Protein AF-M5BQ51-F1 (afdb_monomer_lite)

Secondary structure (DSSP, 8-state):
--HHHHHHHHHHHHHHHHHHHHHHHT--TT-TTHHHHHHHHHHHHHHHHHHHHHHHHHHHHHHHHHHHHHHHHHHHHHHHHHHHHHHHHHHHHHHHHHHHTS--------------------------------------PPS--------GGGPPPTT-S-EE-TTT--EESSEEE-TTS-EEEHHHHHHHHHHHHH-GGGPSPEETTEE--HHHHTTTS-HHHHHHHHHHHHHHHHHHTT----PPPP-

Radius of gyration: 35.71 Å; chains: 1; bounding box: 77×55×113 Å

Foldseek 3Di:
DDPVVLVVLLVVLVVVLVVLVVVLVVDDPPDPCNVVVVVVSVVVNVVSVVSNVVSVVVVVVVVCVVVCCVVVVVVVVVVVVVVVVVVVVVVVVVVVVVVVPPPPPDDDDDDDDDDDDDDDDDDDDDDDDDDDDDDDDDDDDDDDDDPPVQPPQQQDPPPDQWDAAPPPRDTDSGWGQFPVRGTHDLVVVQVQLVVCLVDVVCPPPDDPHHGGDVVSCVVSYDPVSSVSNVVVVVVVVVVVVPDDDDDDDDD

Organism: Thanatephorus cucumeris (strain AG1-IB / isolate 7/3/14) (NCBI:txid1108050)

Sequence (251 aa):
MSEENELVLEATAHMQLLDLEDRRAELMPDDPTRSELEITYDIIEVDIQATLQSIRDRRIARAIHGAGRAADSLLINTIAQNELRAQNERERLLRLSRRSSRPSESSSSPGSSSSSDRSSASDSEPSDPSSPSSSISRLPGPSKRTEVNVPPVLRLPDGRDTVECIICSDLTAAAYQAPCGCFYDRNCIIKLFTKAMDDESMFPPRCCTQIIPLDQVRPILSSELIQTFKQKETEFISSEVQRPPKEAKPP

Structure (mmCIF, N/CA/C/O backbone):
data_AF-M5BQ51-F1
#
_entry.id   AF-M5BQ51-F1
#
loop_
_atom_site.group_PDB
_atom_site.id
_atom_site.type_symbol
_atom_site.label_atom_id
_atom_site.label_alt_id
_atom_site.label_comp_id
_atom_site.label_asym_id
_atom_site.label_entity_id
_atom_site.label_seq_id
_atom_site.pdbx_PDB_ins_code
_atom_site.Cartn_x
_atom_site.Cartn_y
_atom_site.Cartn_z
_atom_site.occupancy
_atom_site.B_iso_or_equiv
_atom_site.auth_seq_id
_atom_site.auth_comp_id
_atom_site.auth_asym_id
_atom_site.auth_atom_id
_atom_site.pdbx_PDB_model_num
ATOM 1 N N . MET A 1 1 ? -12.400 12.567 -7.940 1.00 61.66 1 MET A N 1
ATOM 2 C CA . MET A 1 1 ? -12.313 11.570 -9.024 1.00 61.66 1 MET A CA 1
ATOM 3 C C . MET A 1 1 ? -13.201 10.404 -8.654 1.00 61.66 1 MET A C 1
ATOM 5 O O . MET A 1 1 ? -13.074 9.914 -7.539 1.00 61.66 1 MET A O 1
ATOM 9 N N . SER A 1 2 ? -14.133 10.051 -9.534 1.00 84.00 2 SER A N 1
ATOM 10 C CA . SER A 1 2 ? -14.929 8.820 -9.469 1.00 84.00 2 SER A CA 1
ATOM 11 C C . SER A 1 2 ? -14.040 7.595 -9.711 1.00 84.00 2 SER A C 1
ATOM 13 O O . SER A 1 2 ? -12.972 7.722 -10.306 1.00 84.00 2 SER A O 1
ATOM 15 N N . GLU A 1 3 ? -14.479 6.417 -9.265 1.00 86.38 3 GLU A N 1
ATOM 16 C CA . GLU A 1 3 ? -13.756 5.149 -9.480 1.00 86.38 3 GLU A CA 1
ATOM 17 C C . GLU A 1 3 ? -13.567 4.845 -10.971 1.00 86.38 3 GLU A C 1
ATOM 19 O O . GLU A 1 3 ? -12.502 4.402 -11.386 1.00 86.38 3 GLU A O 1
ATOM 24 N N . GLU A 1 4 ? -14.562 5.189 -11.787 1.00 88.75 4 GLU A N 1
ATOM 25 C CA . GLU A 1 4 ? -14.501 5.097 -13.246 1.00 88.75 4 GLU A CA 1
ATOM 26 C C . GLU A 1 4 ? -13.379 5.965 -13.837 1.00 88.75 4 GLU A C 1
ATOM 28 O O . GLU A 1 4 ? -12.617 5.500 -14.680 1.00 88.75 4 GLU A O 1
ATOM 33 N N . ASN A 1 5 ? -13.183 7.185 -13.323 1.00 89.56 5 ASN A N 1
ATOM 34 C CA . ASN A 1 5 ? -12.094 8.054 -13.777 1.00 89.56 5 ASN A CA 1
ATOM 35 C C . ASN A 1 5 ? -10.719 7.490 -13.395 1.00 89.56 5 ASN A C 1
ATOM 37 O O . ASN A 1 5 ? -9.755 7.687 -14.126 1.00 89.56 5 ASN A O 1
ATOM 41 N N . GLU A 1 6 ? -10.613 6.803 -12.256 1.00 92.56 6 GLU A N 1
ATOM 42 C CA . GLU A 1 6 ? -9.363 6.158 -11.843 1.00 92.56 6 GLU A CA 1
ATOM 43 C C . GLU A 1 6 ? -9.049 4.919 -12.685 1.00 92.56 6 GLU A C 1
ATOM 45 O O . GLU A 1 6 ? -7.886 4.696 -12.998 1.00 92.56 6 GLU A O 1
ATOM 50 N N . LEU A 1 7 ? -10.062 4.141 -13.080 1.00 93.38 7 LEU A N 1
ATOM 51 C CA . LEU A 1 7 ? -9.893 3.015 -14.005 1.00 93.38 7 LEU A CA 1
ATOM 52 C C . LEU A 1 7 ? -9.448 3.487 -15.390 1.00 93.38 7 LEU A C 1
ATOM 54 O O . LEU A 1 7 ? -8.534 2.910 -15.971 1.00 93.38 7 LEU A O 1
ATOM 58 N N . VAL A 1 8 ? -10.056 4.561 -15.900 1.00 95.25 8 VAL A N 1
ATOM 59 C CA . VAL A 1 8 ? -9.649 5.168 -17.174 1.00 95.25 8 VAL A CA 1
ATOM 60 C C . VAL A 1 8 ? -8.211 5.679 -17.093 1.00 95.25 8 VAL A C 1
ATOM 62 O O . VAL A 1 8 ? -7.430 5.452 -18.015 1.00 95.25 8 VAL A O 1
ATOM 65 N N . LEU A 1 9 ? -7.834 6.327 -15.987 1.00 94.44 9 LEU A N 1
ATOM 66 C CA . LEU A 1 9 ? -6.473 6.825 -15.791 1.00 94.44 9 LEU A CA 1
ATOM 67 C C . LEU A 1 9 ? -5.450 5.682 -15.690 1.00 94.44 9 LEU A C 1
ATOM 69 O O . LEU A 1 9 ? -4.399 5.758 -16.315 1.00 94.44 9 LEU A O 1
ATOM 73 N N . GLU A 1 10 ? -5.774 4.609 -14.964 1.00 95.69 10 GLU A N 1
ATOM 74 C CA . GLU A 1 10 ? -4.936 3.406 -14.850 1.00 95.69 10 GLU A CA 1
ATOM 75 C C . GLU A 1 10 ? -4.752 2.720 -16.210 1.00 95.69 10 GLU A C 1
ATOM 77 O O . GLU A 1 10 ? -3.626 2.418 -16.599 1.00 95.69 10 GLU A O 1
ATOM 82 N N . ALA A 1 11 ? -5.833 2.539 -16.974 1.00 96.94 11 ALA A N 1
ATOM 83 C CA . ALA A 1 11 ? -5.767 1.975 -18.320 1.00 96.94 11 ALA A CA 1
ATOM 84 C C . ALA A 1 11 ? -4.934 2.852 -19.268 1.00 96.94 11 ALA A C 1
ATOM 86 O O . ALA A 1 11 ? -4.134 2.333 -20.041 1.00 96.94 11 ALA A O 1
ATOM 87 N N . THR A 1 12 ? -5.075 4.179 -19.175 1.00 97.19 12 THR A N 1
ATOM 88 C CA . THR A 1 12 ? -4.289 5.126 -19.981 1.00 97.19 12 THR A CA 1
ATOM 89 C C . THR A 1 12 ? -2.801 5.036 -19.643 1.00 97.19 12 THR A C 1
ATOM 91 O O . THR A 1 12 ? -1.981 4.952 -20.550 1.00 97.19 12 THR A O 1
ATOM 94 N N . ALA A 1 13 ? -2.449 4.986 -18.356 1.00 97.31 13 ALA A N 1
ATOM 95 C CA . ALA A 1 13 ? -1.067 4.822 -17.910 1.00 97.31 13 ALA A CA 1
ATOM 96 C C . ALA A 1 13 ? -0.463 3.487 -18.387 1.00 97.31 13 ALA A C 1
ATOM 98 O O . ALA A 1 13 ? 0.669 3.450 -18.859 1.00 97.31 13 ALA A O 1
ATOM 99 N N . HIS A 1 14 ? -1.226 2.391 -18.344 1.00 97.81 14 HIS A N 1
ATOM 100 C CA . HIS A 1 14 ? -0.771 1.110 -18.890 1.00 97.81 14 HIS A CA 1
ATOM 101 C C . HIS A 1 14 ? -0.560 1.141 -20.407 1.00 97.81 14 HIS A C 1
ATOM 103 O O . HIS A 1 14 ? 0.433 0.598 -20.881 1.00 97.81 14 HIS A O 1
ATOM 109 N N . MET A 1 15 ? -1.441 1.805 -21.159 1.00 97.88 15 MET A N 1
ATOM 110 C CA . MET A 1 15 ? -1.240 1.995 -22.599 1.00 97.88 15 MET A CA 1
ATOM 111 C C . MET A 1 15 ? 0.023 2.808 -22.896 1.00 97.88 15 MET A C 1
ATOM 113 O O . MET A 1 15 ? 0.781 2.440 -23.782 1.00 97.88 15 MET A O 1
ATOM 117 N N . GLN A 1 16 ? 0.300 3.855 -22.115 1.00 97.31 16 GLN A N 1
ATOM 118 C CA . GLN A 1 16 ? 1.513 4.662 -22.276 1.00 97.31 16 GLN A CA 1
ATOM 119 C C . GLN A 1 16 ? 2.802 3.867 -22.022 1.00 97.31 16 GLN A C 1
ATOM 121 O O . GLN A 1 16 ? 3.807 4.141 -22.672 1.00 97.31 16 GLN A O 1
ATOM 126 N N . LEU A 1 17 ? 2.786 2.890 -21.108 1.00 97.75 17 LEU A N 1
ATOM 127 C CA . LEU A 1 17 ? 3.928 1.990 -20.905 1.00 97.75 17 LEU A CA 1
ATOM 128 C C . LEU A 1 17 ? 4.160 1.094 -22.123 1.00 97.75 17 LEU A C 1
ATOM 130 O O . LEU A 1 17 ? 5.292 0.997 -22.582 1.00 97.75 17 LEU A O 1
ATOM 134 N N . LEU A 1 18 ? 3.099 0.501 -22.677 1.00 97.00 18 LEU A N 1
ATOM 135 C CA . LEU A 1 18 ? 3.202 -0.317 -23.890 1.00 97.00 18 LEU A CA 1
ATOM 136 C C . LEU A 1 18 ? 3.716 0.510 -25.079 1.00 97.00 18 LEU A C 1
ATOM 138 O O . LEU A 1 18 ? 4.644 0.092 -25.763 1.00 97.00 18 LEU A O 1
ATOM 142 N N . ASP A 1 19 ? 3.193 1.725 -25.263 1.00 96.94 19 ASP A N 1
ATOM 143 C CA . ASP A 1 19 ? 3.652 2.640 -26.314 1.00 96.94 19 ASP A CA 1
ATOM 144 C C . ASP A 1 19 ? 5.141 3.013 -26.150 1.00 96.94 19 ASP A C 1
ATOM 146 O O . ASP A 1 19 ? 5.848 3.230 -27.139 1.00 96.94 19 ASP A O 1
ATOM 150 N N . LEU A 1 20 ? 5.636 3.123 -24.909 1.00 95.88 20 LEU A N 1
ATOM 151 C CA . LEU A 1 20 ? 7.058 3.349 -24.637 1.00 95.88 20 LEU A CA 1
ATOM 152 C C . LEU A 1 20 ? 7.909 2.113 -24.923 1.00 95.88 20 LEU A C 1
ATOM 154 O O . LEU A 1 20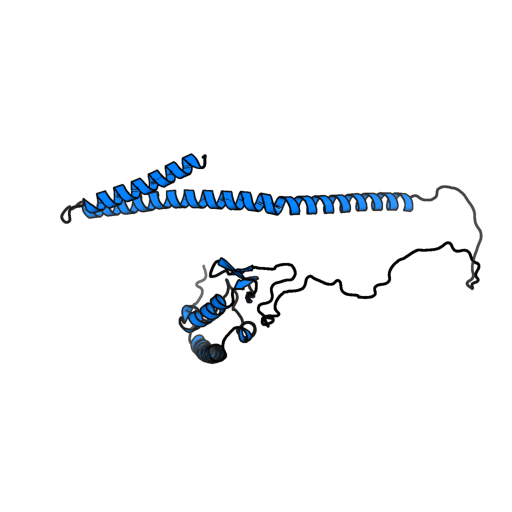 ? 9.006 2.263 -25.459 1.00 95.88 20 LEU A O 1
ATOM 158 N N . GLU A 1 21 ? 7.433 0.917 -24.580 1.00 94.62 21 GLU A N 1
ATOM 159 C CA . GLU A 1 21 ? 8.116 -0.343 -24.888 1.00 94.62 21 GLU A CA 1
ATOM 160 C C . GLU A 1 21 ? 8.264 -0.528 -26.405 1.00 94.62 21 GLU A C 1
ATOM 162 O O . GLU A 1 21 ? 9.368 -0.805 -26.883 1.00 94.62 21 GLU A O 1
ATOM 167 N N . ASP A 1 22 ? 7.198 -0.270 -27.166 1.00 95.44 22 ASP A N 1
ATOM 168 C CA . ASP A 1 22 ? 7.210 -0.322 -28.630 1.00 95.44 22 ASP A CA 1
ATOM 169 C C . ASP A 1 22 ? 8.206 0.694 -29.214 1.00 95.44 22 ASP A C 1
ATOM 171 O O . ASP A 1 22 ? 9.061 0.347 -30.032 1.00 95.44 22 ASP A O 1
ATOM 175 N N . ARG A 1 23 ? 8.193 1.941 -28.723 1.00 92.44 23 ARG A N 1
ATOM 176 C CA . ARG A 1 23 ? 9.167 2.971 -29.131 1.00 92.44 23 ARG A CA 1
ATOM 177 C C . ARG A 1 23 ? 10.605 2.618 -28.779 1.00 92.44 23 ARG A C 1
ATOM 179 O O . ARG A 1 23 ? 11.523 2.937 -29.535 1.00 92.44 23 ARG A O 1
ATOM 186 N N . ARG A 1 24 ? 10.820 1.960 -27.640 1.00 92.38 24 ARG A N 1
ATOM 187 C CA . ARG A 1 24 ? 12.144 1.483 -27.230 1.00 92.38 24 ARG A CA 1
ATOM 188 C C . ARG A 1 24 ? 12.634 0.372 -28.166 1.00 92.38 24 ARG A C 1
ATOM 190 O O . ARG A 1 24 ? 13.830 0.306 -28.439 1.00 92.38 24 ARG A O 1
ATOM 197 N N . ALA A 1 25 ? 11.735 -0.458 -28.696 1.00 91.31 25 ALA A N 1
ATOM 198 C CA . ALA A 1 25 ? 12.063 -1.500 -29.670 1.00 91.31 25 ALA A CA 1
ATOM 199 C C . ALA A 1 25 ? 12.394 -0.949 -31.073 1.00 91.31 25 ALA A C 1
ATOM 201 O O . ALA A 1 25 ? 13.186 -1.555 -31.794 1.00 91.31 25 ALA A O 1
ATOM 202 N N . GLU A 1 26 ? 11.837 0.205 -31.450 1.00 89.75 26 GLU A N 1
ATOM 203 C CA . GLU A 1 26 ? 12.106 0.879 -32.732 1.00 89.75 26 GLU A CA 1
ATOM 204 C C . GLU A 1 26 ? 13.468 1.606 -32.785 1.00 89.75 26 GLU A C 1
ATOM 206 O O . GLU A 1 26 ? 13.922 2.002 -33.862 1.00 89.75 26 GLU A O 1
ATOM 211 N N . LEU A 1 27 ? 14.150 1.776 -31.646 1.00 87.56 27 LEU A N 1
ATOM 212 C CA . LEU A 1 27 ? 15.445 2.460 -31.565 1.00 87.56 27 LEU A CA 1
ATOM 213 C C . LEU A 1 27 ? 16.558 1.694 -32.295 1.00 87.56 27 LEU A C 1
ATOM 215 O O . LEU A 1 27 ? 16.999 0.615 -31.877 1.00 87.56 27 LEU A O 1
ATOM 219 N N . MET A 1 28 ? 17.102 2.319 -33.339 1.00 82.75 28 MET A N 1
ATOM 220 C CA . MET A 1 28 ? 18.212 1.764 -34.111 1.00 82.75 28 MET A CA 1
ATOM 221 C C . MET A 1 28 ? 19.509 1.686 -33.272 1.00 82.75 28 MET A C 1
ATOM 223 O O . MET A 1 28 ? 19.737 2.532 -32.402 1.00 82.75 28 MET A O 1
ATOM 227 N N . PRO A 1 29 ? 20.381 0.679 -33.489 1.00 78.12 29 PRO A N 1
ATOM 228 C CA . PRO A 1 29 ? 21.611 0.498 -32.703 1.00 78.12 29 PRO A CA 1
ATOM 229 C C . PRO A 1 29 ? 22.636 1.625 -32.870 1.00 78.12 29 PRO A C 1
ATOM 231 O O . PRO A 1 29 ? 23.312 1.975 -31.908 1.00 78.12 29 PRO A O 1
ATOM 234 N N . ASP A 1 30 ? 22.721 2.200 -34.072 1.00 80.56 30 ASP A N 1
ATOM 235 C CA . ASP A 1 30 ? 23.815 3.094 -34.476 1.00 80.56 30 ASP A CA 1
ATOM 236 C C . ASP A 1 30 ? 23.462 4.593 -34.395 1.00 80.56 30 ASP A C 1
ATOM 238 O O . ASP A 1 30 ? 24.188 5.433 -34.930 1.00 80.56 30 ASP A O 1
ATOM 242 N N . ASP A 1 31 ? 22.342 4.956 -33.758 1.00 80.25 31 ASP A N 1
ATOM 243 C CA . ASP A 1 31 ? 21.921 6.356 -33.654 1.00 80.25 31 ASP A CA 1
ATOM 244 C C . ASP A 1 31 ? 22.694 7.080 -32.529 1.00 80.25 31 ASP A C 1
ATOM 246 O O . ASP A 1 31 ? 22.617 6.660 -31.369 1.00 80.25 31 ASP A O 1
ATOM 250 N N . PRO A 1 32 ? 23.418 8.182 -32.813 1.00 83.50 32 PRO A N 1
ATOM 251 C CA . PRO A 1 32 ? 24.134 8.950 -31.791 1.00 83.50 32 PRO A CA 1
ATOM 252 C C . PRO A 1 32 ? 23.213 9.533 -30.708 1.00 83.50 32 PRO A C 1
ATOM 254 O O . PRO A 1 32 ? 23.692 9.865 -29.626 1.00 83.50 32 PRO A O 1
ATOM 257 N N . THR A 1 33 ? 21.908 9.644 -30.970 1.00 86.12 33 THR A N 1
ATOM 258 C CA . THR A 1 33 ? 20.917 10.171 -30.017 1.00 86.12 33 THR A CA 1
ATOM 259 C C . THR A 1 33 ? 20.260 9.098 -29.147 1.00 86.12 33 THR A C 1
ATOM 261 O O . THR A 1 33 ? 19.561 9.429 -28.189 1.00 86.12 33 THR A O 1
ATOM 264 N N . ARG A 1 34 ? 20.523 7.810 -29.416 1.00 87.00 34 ARG A N 1
ATOM 265 C CA . ARG A 1 34 ? 19.941 6.667 -28.692 1.00 87.00 34 ARG A CA 1
ATOM 266 C C . ARG A 1 34 ? 20.100 6.791 -27.179 1.00 87.00 34 ARG A C 1
ATOM 268 O O . ARG A 1 34 ? 19.138 6.572 -26.455 1.00 87.00 34 ARG A O 1
ATOM 275 N N . SER A 1 35 ? 21.293 7.167 -26.713 1.00 89.88 35 SER A N 1
ATOM 276 C CA . SER A 1 35 ? 21.576 7.284 -25.278 1.00 89.88 35 SER A CA 1
ATOM 277 C C . SER A 1 35 ? 20.756 8.385 -24.610 1.00 89.88 35 SER A C 1
ATOM 279 O O . SER A 1 35 ? 20.330 8.210 -23.474 1.00 89.88 35 SER A O 1
ATOM 281 N N . GLU A 1 36 ? 20.543 9.517 -25.284 1.00 93.44 36 GLU A N 1
ATOM 282 C CA . GLU A 1 36 ? 19.718 10.603 -24.745 1.00 93.44 36 GLU A CA 1
ATOM 283 C C . GLU A 1 36 ? 18.241 10.197 -24.738 1.00 93.44 36 GLU A C 1
ATOM 285 O O . GLU A 1 36 ? 17.539 10.435 -23.755 1.00 93.44 36 GLU A O 1
ATOM 290 N N . LEU A 1 37 ? 17.784 9.522 -25.799 1.00 91.88 37 LEU A N 1
ATOM 291 C CA . LEU A 1 37 ? 16.403 9.062 -25.918 1.00 91.88 37 LEU A CA 1
ATOM 292 C C . LEU A 1 37 ? 16.065 7.968 -24.893 1.00 91.88 37 LEU A C 1
ATOM 294 O O . LEU A 1 37 ? 15.003 8.007 -24.279 1.00 91.88 37 LEU A O 1
ATOM 298 N N . GLU A 1 38 ? 16.987 7.040 -24.644 1.00 92.75 38 GLU A N 1
ATOM 299 C CA . GLU A 1 38 ? 16.839 5.988 -23.635 1.00 92.75 38 GLU A CA 1
ATOM 300 C C . GLU A 1 38 ? 16.694 6.577 -22.225 1.00 92.75 38 GLU A C 1
ATOM 302 O O . GLU A 1 38 ? 15.762 6.218 -21.508 1.00 92.75 38 GLU A O 1
ATOM 307 N N . ILE A 1 39 ? 17.507 7.584 -21.881 1.00 94.06 39 ILE A N 1
ATOM 308 C CA . ILE A 1 39 ? 17.364 8.327 -20.619 1.00 94.06 39 ILE A CA 1
ATOM 309 C C . ILE A 1 39 ? 15.989 9.001 -20.536 1.00 94.06 39 ILE A C 1
ATOM 311 O O . ILE A 1 39 ? 15.349 8.968 -19.485 1.00 94.06 39 ILE A O 1
ATOM 315 N N . THR A 1 40 ? 15.506 9.613 -21.625 1.00 95.69 40 THR A N 1
ATOM 316 C CA . THR A 1 40 ? 14.166 10.220 -21.608 1.00 95.69 40 THR A CA 1
ATOM 317 C C . THR A 1 40 ? 13.062 9.185 -21.419 1.00 95.69 40 THR A C 1
ATOM 319 O O . THR A 1 40 ? 12.126 9.447 -20.669 1.00 95.69 40 THR A O 1
ATOM 322 N N . TYR A 1 41 ? 13.169 8.008 -22.037 1.00 95.81 41 TYR A N 1
ATOM 323 C CA . TYR A 1 41 ? 12.190 6.934 -21.873 1.00 95.81 41 TYR A CA 1
ATOM 324 C C . TYR A 1 41 ? 12.183 6.378 -20.454 1.00 95.81 41 TYR A C 1
ATOM 326 O O . TYR A 1 41 ? 11.101 6.203 -19.903 1.00 95.81 41 TYR A O 1
ATOM 334 N N . ASP A 1 42 ? 13.348 6.207 -19.829 1.00 96.44 42 ASP A N 1
ATOM 335 C CA . ASP A 1 42 ? 13.442 5.781 -18.430 1.00 96.44 42 ASP A CA 1
ATOM 336 C C . ASP A 1 42 ? 12.766 6.785 -17.480 1.00 96.44 42 ASP A C 1
ATOM 338 O O . ASP A 1 42 ? 12.046 6.393 -16.563 1.00 96.44 42 ASP A O 1
ATOM 342 N N . ILE A 1 43 ? 12.941 8.093 -17.710 1.00 97.44 43 ILE A N 1
ATOM 343 C CA . ILE A 1 43 ? 12.279 9.132 -16.902 1.00 97.44 43 ILE A CA 1
ATOM 344 C C . ILE A 1 43 ? 10.758 9.070 -17.078 1.00 97.44 43 ILE A C 1
ATOM 346 O O . ILE A 1 43 ? 10.027 9.081 -16.088 1.00 97.44 43 ILE A O 1
ATOM 350 N N . ILE A 1 44 ? 10.274 8.983 -18.322 1.00 96.88 44 ILE A N 1
ATOM 351 C CA . ILE A 1 44 ? 8.831 8.916 -18.593 1.00 96.88 44 ILE A CA 1
ATOM 352 C C . ILE A 1 44 ? 8.242 7.627 -17.999 1.00 96.88 44 ILE A C 1
ATOM 354 O O . ILE A 1 44 ? 7.153 7.657 -17.431 1.00 96.88 44 ILE A O 1
ATOM 358 N N . GLU A 1 45 ? 8.960 6.507 -18.074 1.00 97.69 45 GLU A N 1
ATOM 359 C CA . GLU A 1 45 ? 8.552 5.241 -17.467 1.00 97.69 45 GLU A CA 1
ATOM 360 C C . GLU A 1 45 ? 8.382 5.376 -15.947 1.00 97.69 45 GLU A C 1
ATOM 362 O O . GLU A 1 45 ? 7.343 4.982 -15.409 1.00 97.69 45 GLU A O 1
ATOM 367 N N . VAL A 1 46 ? 9.347 5.996 -15.260 1.00 98.12 46 VAL A N 1
ATOM 368 C CA . VAL A 1 46 ? 9.258 6.278 -13.818 1.00 98.12 46 VAL A CA 1
ATOM 369 C C . VAL A 1 46 ? 8.056 7.168 -13.499 1.00 98.12 46 VAL A C 1
ATOM 371 O O . VAL A 1 46 ? 7.321 6.882 -12.550 1.00 98.12 46 VAL A O 1
ATOM 374 N N . ASP A 1 47 ? 7.808 8.208 -14.296 1.00 97.62 47 ASP A N 1
ATOM 375 C CA . ASP A 1 47 ? 6.658 9.095 -14.108 1.00 97.62 47 ASP A CA 1
ATOM 376 C C . ASP A 1 47 ? 5.331 8.336 -14.263 1.00 97.62 47 ASP A C 1
ATOM 378 O O . ASP A 1 47 ? 4.440 8.455 -13.415 1.00 97.62 47 ASP A O 1
ATOM 382 N N . ILE A 1 48 ? 5.196 7.494 -15.295 1.00 97.81 48 ILE A N 1
ATOM 383 C CA . ILE A 1 48 ? 3.992 6.681 -15.503 1.00 97.81 48 ILE A CA 1
ATOM 384 C C . ILE A 1 48 ? 3.808 5.688 -14.347 1.00 97.81 48 ILE A C 1
ATOM 386 O O . ILE A 1 48 ? 2.707 5.572 -13.799 1.00 97.81 48 ILE A O 1
ATOM 390 N N . GLN A 1 49 ? 4.873 5.019 -13.905 1.00 97.50 49 GLN A N 1
ATOM 391 C CA . GLN A 1 49 ? 4.821 4.121 -12.749 1.00 97.50 49 GLN A CA 1
ATOM 392 C C . GLN A 1 49 ? 4.402 4.859 -11.467 1.00 97.50 49 GLN A C 1
ATOM 394 O O . GLN A 1 49 ? 3.587 4.337 -10.697 1.00 97.50 49 GLN A O 1
ATOM 399 N N . ALA A 1 50 ? 4.865 6.096 -11.263 1.00 97.31 50 ALA A N 1
ATOM 400 C CA . ALA A 1 50 ? 4.445 6.933 -10.143 1.00 97.31 50 ALA A CA 1
ATOM 401 C C . ALA A 1 50 ? 2.943 7.270 -10.200 1.00 97.31 50 ALA A C 1
ATOM 403 O O . ALA A 1 50 ? 2.272 7.264 -9.161 1.00 97.31 50 ALA A O 1
ATOM 404 N N . THR A 1 51 ? 2.372 7.492 -11.393 1.00 94.94 51 THR A N 1
ATOM 405 C CA . THR A 1 51 ? 0.915 7.680 -11.529 1.00 94.94 51 THR A CA 1
ATOM 406 C C . THR A 1 51 ? 0.132 6.431 -11.118 1.00 94.94 51 THR A C 1
ATOM 408 O O . THR A 1 51 ? -0.821 6.535 -10.341 1.00 94.94 51 THR A O 1
ATOM 411 N N . LEU A 1 52 ? 0.566 5.241 -11.552 1.00 97.06 52 LEU A N 1
ATOM 412 C CA . LEU A 1 52 ? -0.053 3.967 -11.173 1.00 97.06 52 LEU A CA 1
ATOM 413 C C . LEU A 1 52 ? 0.022 3.742 -9.661 1.00 97.06 52 LEU A C 1
ATOM 415 O O . LEU A 1 52 ? -0.953 3.315 -9.037 1.00 97.06 52 LEU A O 1
ATOM 419 N N . GLN A 1 53 ? 1.160 4.069 -9.051 1.00 97.19 53 GLN A N 1
ATOM 420 C CA . GLN A 1 53 ? 1.330 3.975 -7.608 1.00 97.19 53 GLN A CA 1
ATOM 421 C C . GLN A 1 53 ? 0.404 4.941 -6.859 1.00 97.19 53 GLN A C 1
ATOM 423 O O . GLN A 1 53 ? -0.278 4.525 -5.925 1.00 97.19 53 GLN A O 1
ATOM 428 N N . SER A 1 54 ? 0.260 6.180 -7.336 1.00 95.62 54 SER A N 1
ATOM 429 C CA . SER A 1 54 ? -0.691 7.143 -6.770 1.00 95.62 54 SER A CA 1
ATOM 430 C C . SER A 1 54 ? -2.142 6.641 -6.819 1.00 95.62 54 SER A C 1
ATOM 432 O O . SER A 1 54 ? -2.899 6.808 -5.857 1.00 95.62 54 SER A O 1
ATOM 434 N N . ILE A 1 55 ? -2.547 5.977 -7.909 1.00 95.88 55 ILE A N 1
ATOM 435 C CA . ILE A 1 55 ? -3.883 5.369 -8.025 1.00 95.88 55 ILE A CA 1
ATOM 436 C C . ILE A 1 55 ? -4.061 4.250 -6.990 1.00 95.88 55 ILE A C 1
ATOM 438 O O . ILE A 1 55 ? -5.093 4.199 -6.311 1.00 95.88 55 ILE A O 1
ATOM 442 N N . ARG A 1 56 ? -3.057 3.380 -6.820 1.00 95.62 56 ARG A N 1
ATOM 443 C CA . ARG A 1 56 ? -3.079 2.315 -5.801 1.00 95.62 56 ARG A CA 1
ATOM 444 C C . ARG A 1 56 ? -3.186 2.887 -4.390 1.00 95.62 56 ARG A C 1
ATOM 446 O O . ARG A 1 56 ? -4.068 2.466 -3.640 1.00 95.62 56 ARG A O 1
ATOM 453 N N . ASP A 1 57 ? -2.383 3.892 -4.058 1.00 95.81 57 ASP A N 1
ATOM 454 C CA . ASP A 1 57 ? -2.395 4.538 -2.742 1.00 95.81 57 ASP A CA 1
ATOM 455 C C . ASP A 1 57 ? -3.763 5.153 -2.430 1.00 95.81 57 ASP A C 1
ATOM 457 O O . ASP A 1 57 ? -4.293 5.006 -1.327 1.00 95.81 57 ASP A O 1
ATOM 461 N N . ARG A 1 58 ? -4.408 5.776 -3.424 1.00 92.69 58 ARG A N 1
ATOM 462 C CA . ARG A 1 58 ? -5.772 6.307 -3.278 1.00 92.69 58 ARG A CA 1
ATOM 463 C C . ARG A 1 58 ? -6.814 5.222 -3.012 1.00 92.69 58 ARG A C 1
ATOM 465 O O . ARG A 1 58 ? -7.767 5.480 -2.270 1.00 92.69 58 ARG A O 1
ATOM 472 N N . ARG A 1 59 ? -6.681 4.043 -3.628 1.00 93.50 59 ARG A N 1
ATOM 473 C CA . ARG A 1 59 ? -7.578 2.898 -3.380 1.00 93.50 59 ARG A CA 1
ATOM 474 C C . ARG A 1 59 ? -7.392 2.365 -1.965 1.00 93.50 59 ARG A C 1
ATOM 476 O O . ARG A 1 59 ? -8.380 2.197 -1.252 1.00 93.50 59 ARG A O 1
ATOM 483 N N . ILE A 1 60 ? -6.143 2.201 -1.530 1.00 93.62 60 ILE A N 1
ATOM 484 C CA . ILE A 1 60 ? -5.802 1.784 -0.164 1.00 93.62 60 ILE A CA 1
ATOM 485 C C . ILE A 1 60 ? -6.351 2.790 0.854 1.00 93.62 60 ILE A C 1
ATOM 487 O O . ILE A 1 60 ? -7.051 2.401 1.787 1.00 93.62 60 ILE A O 1
ATOM 491 N N . ALA A 1 61 ? -6.124 4.088 0.645 1.00 93.25 61 ALA A N 1
ATOM 492 C CA . ALA A 1 61 ? -6.619 5.136 1.535 1.00 93.25 61 ALA A CA 1
ATOM 493 C C . ALA A 1 61 ? -8.152 5.112 1.674 1.00 93.25 61 ALA A C 1
ATOM 495 O O . ALA A 1 61 ? -8.676 5.255 2.780 1.00 93.25 61 ALA A O 1
ATOM 496 N N . ARG A 1 62 ? -8.887 4.877 0.577 1.00 89.56 62 ARG A N 1
ATOM 497 C CA . ARG A 1 62 ? -10.351 4.711 0.620 1.00 89.56 62 ARG A CA 1
ATOM 498 C C . ARG A 1 62 ? -10.779 3.455 1.366 1.00 89.56 62 ARG A C 1
ATOM 500 O O . ARG A 1 62 ? -11.717 3.532 2.157 1.00 89.56 62 ARG A O 1
ATOM 507 N N . ALA A 1 63 ? -10.104 2.330 1.141 1.00 89.19 63 ALA A N 1
ATOM 508 C CA . ALA A 1 63 ? -10.394 1.083 1.841 1.00 89.19 63 ALA A CA 1
ATOM 509 C C . ALA A 1 63 ? -10.195 1.239 3.356 1.00 89.19 63 ALA A C 1
ATOM 511 O O . ALA A 1 63 ? -11.091 0.903 4.129 1.00 89.19 63 ALA A O 1
ATOM 512 N N . ILE A 1 64 ? -9.076 1.842 3.772 1.00 89.81 64 ILE A N 1
ATOM 513 C CA . ILE A 1 64 ? -8.786 2.143 5.180 1.00 89.81 64 ILE A CA 1
ATOM 514 C C . ILE A 1 64 ? -9.852 3.074 5.761 1.00 89.81 64 ILE A C 1
ATOM 516 O O . ILE A 1 64 ? -10.401 2.794 6.825 1.00 89.81 64 ILE A O 1
ATOM 520 N N . HIS A 1 65 ? -10.198 4.153 5.055 1.00 86.75 65 HIS A N 1
ATOM 521 C CA . HIS A 1 65 ? -11.220 5.095 5.510 1.00 86.75 65 HIS A CA 1
ATOM 522 C C . HIS A 1 65 ? -12.601 4.429 5.670 1.00 86.75 65 HIS A C 1
ATOM 524 O O . HIS A 1 65 ? -13.321 4.707 6.630 1.00 86.75 65 HIS A O 1
ATOM 530 N N . GLY A 1 66 ? -12.978 3.530 4.756 1.00 84.50 66 GLY A N 1
ATOM 531 C CA . GLY A 1 66 ? -14.224 2.766 4.843 1.00 84.50 66 GLY A CA 1
ATOM 532 C C . GLY A 1 66 ? -14.234 1.767 6.004 1.00 84.50 66 GLY A C 1
ATOM 533 O O . GLY A 1 66 ? -15.186 1.743 6.786 1.00 84.50 66 GLY A O 1
ATOM 534 N N . ALA A 1 67 ? -13.164 0.980 6.144 1.00 81.75 67 ALA A N 1
ATOM 535 C CA . ALA A 1 67 ? -13.029 -0.030 7.192 1.00 81.75 67 ALA A CA 1
ATOM 536 C C . ALA A 1 67 ? -12.975 0.593 8.595 1.00 81.75 67 ALA A C 1
ATOM 538 O O . ALA A 1 67 ? -13.697 0.149 9.489 1.00 81.75 67 ALA A O 1
ATOM 539 N N . GLY A 1 68 ? -12.191 1.664 8.767 1.00 79.56 68 GLY A N 1
ATOM 540 C CA . GLY A 1 68 ? -12.109 2.414 10.021 1.00 79.56 68 GLY A CA 1
ATOM 541 C C . GLY A 1 68 ? -13.468 2.971 10.428 1.00 79.56 68 GLY A C 1
ATOM 542 O O . GLY A 1 68 ? -13.927 2.732 11.535 1.00 79.56 68 GLY A O 1
ATOM 543 N N . ARG A 1 69 ? -14.211 3.589 9.500 1.00 79.94 69 ARG A N 1
ATOM 544 C CA . ARG A 1 69 ? -15.550 4.117 9.804 1.00 79.94 69 ARG A CA 1
ATOM 545 C C . ARG A 1 69 ? -16.524 3.039 10.298 1.00 79.94 69 ARG A C 1
ATOM 547 O O . ARG A 1 69 ? -17.307 3.308 11.207 1.00 79.94 69 ARG A O 1
ATOM 554 N N . ALA A 1 70 ? -16.503 1.846 9.702 1.00 75.94 70 ALA A N 1
ATOM 555 C CA . ALA A 1 70 ? -17.392 0.754 10.097 1.00 75.94 70 ALA A CA 1
ATOM 556 C C . ALA A 1 70 ? -17.010 0.155 11.462 1.00 75.94 70 ALA A C 1
ATOM 558 O O . ALA A 1 70 ? -17.887 -0.054 12.302 1.00 75.94 70 ALA A O 1
ATOM 559 N N . ALA A 1 71 ? -15.716 -0.079 11.698 1.00 75.62 71 ALA A N 1
ATOM 560 C CA . ALA A 1 71 ? -15.215 -0.620 12.960 1.00 75.62 71 ALA A CA 1
ATOM 561 C C . ALA A 1 71 ? -15.347 0.388 14.118 1.00 75.62 71 ALA A C 1
ATOM 563 O O . ALA A 1 71 ? -15.810 0.040 15.208 1.00 75.62 71 ALA A O 1
ATOM 564 N N . ASP A 1 72 ? -15.025 1.656 13.863 1.00 87.31 72 ASP A N 1
ATOM 565 C CA . ASP A 1 72 ? -15.000 2.706 14.878 1.00 87.31 72 ASP A CA 1
ATOM 566 C C . ASP A 1 72 ? -16.407 3.154 15.277 1.00 87.31 72 ASP A C 1
ATOM 568 O O . ASP A 1 72 ? -16.612 3.573 16.413 1.00 87.31 72 ASP A O 1
ATOM 572 N N . SER A 1 73 ? -17.413 3.033 14.402 1.00 85.88 73 SER A N 1
ATOM 573 C CA . SER A 1 73 ? -18.769 3.518 14.703 1.00 85.88 73 SER A CA 1
ATOM 574 C C . SER A 1 73 ? -19.369 2.886 15.965 1.00 85.88 73 SER A C 1
ATOM 576 O O . SER A 1 73 ? -20.059 3.573 16.723 1.00 85.88 73 SER A O 1
ATOM 578 N N . LEU A 1 74 ? -19.135 1.592 16.200 1.00 88.31 74 LEU A N 1
ATOM 579 C CA . LEU A 1 74 ? -19.643 0.905 17.392 1.00 88.31 74 LEU A CA 1
ATOM 580 C C . LEU A 1 74 ? -18.843 1.283 18.639 1.00 88.31 74 LEU A C 1
ATOM 582 O O . LEU A 1 74 ? -19.425 1.513 19.703 1.00 88.31 74 LEU A O 1
ATOM 586 N N . LEU A 1 75 ? -17.520 1.394 18.503 1.00 91.00 75 LEU A N 1
ATOM 587 C CA . LEU A 1 75 ? -16.636 1.786 19.594 1.00 91.00 75 LEU A CA 1
ATOM 588 C C . LEU A 1 75 ? -16.921 3.225 20.045 1.00 91.00 75 LEU A C 1
ATOM 590 O O . LEU A 1 75 ? -17.114 3.455 21.235 1.00 91.00 75 LEU A O 1
ATOM 594 N N . ILE A 1 76 ? -17.050 4.165 19.106 1.00 91.00 76 ILE A N 1
ATOM 595 C CA . ILE A 1 76 ? -17.384 5.572 19.369 1.00 91.00 76 ILE A CA 1
ATOM 596 C C . ILE A 1 76 ? -18.720 5.677 20.105 1.00 91.00 76 ILE A C 1
ATOM 598 O O . ILE A 1 76 ? -18.806 6.371 21.115 1.00 91.00 76 ILE A O 1
ATOM 602 N N . ASN A 1 77 ? -19.756 4.964 19.650 1.00 92.44 77 ASN A N 1
ATOM 603 C CA . ASN A 1 77 ? -21.057 4.987 20.320 1.00 92.44 77 ASN A CA 1
ATOM 604 C C . ASN A 1 77 ? -20.967 4.409 21.743 1.00 92.44 77 ASN A C 1
ATOM 606 O O . ASN A 1 77 ? -21.528 4.962 22.686 1.00 92.44 77 ASN A O 1
ATOM 610 N N . THR A 1 78 ? -20.208 3.327 21.922 1.00 95.12 78 THR A N 1
ATOM 611 C CA . THR A 1 78 ? -20.003 2.713 23.241 1.00 95.12 78 THR A CA 1
ATOM 612 C C . THR A 1 78 ? -19.267 3.658 24.194 1.00 95.12 78 THR A C 1
ATOM 614 O O . THR A 1 78 ? -19.686 3.820 25.341 1.00 95.12 78 THR A O 1
ATOM 617 N N . ILE A 1 79 ? -18.206 4.321 23.721 1.00 95.81 79 ILE A N 1
ATOM 618 C CA . ILE A 1 79 ? -17.466 5.331 24.488 1.00 95.81 79 ILE A CA 1
ATOM 619 C C . ILE A 1 79 ? -18.398 6.489 24.859 1.00 95.81 79 ILE A C 1
ATOM 621 O O . ILE A 1 79 ? -18.515 6.811 26.040 1.00 95.81 79 ILE A O 1
ATOM 625 N N . ALA A 1 80 ? -19.138 7.035 23.892 1.00 96.69 80 ALA A N 1
ATOM 626 C CA . ALA A 1 80 ? -20.076 8.132 24.121 1.00 96.69 80 ALA A CA 1
ATOM 627 C C . ALA A 1 80 ? -21.149 7.775 25.167 1.00 96.69 80 ALA A C 1
ATOM 629 O O . ALA A 1 80 ? -21.467 8.577 26.046 1.00 96.69 80 ALA A O 1
ATOM 630 N N . GLN A 1 81 ? -21.682 6.549 25.132 1.00 97.00 81 GLN A N 1
ATOM 631 C CA . GLN A 1 81 ? -22.634 6.081 26.142 1.00 97.00 81 GLN A CA 1
ATOM 632 C C . GLN A 1 81 ? -22.008 5.957 27.531 1.00 97.00 81 GLN A C 1
ATOM 634 O O . GLN A 1 81 ? -22.643 6.313 28.526 1.00 97.00 81 GLN A O 1
ATOM 639 N N . ASN A 1 82 ? -20.783 5.441 27.621 1.00 96.81 82 ASN A N 1
ATOM 640 C CA . ASN A 1 82 ? -20.084 5.299 28.894 1.00 96.81 82 ASN A CA 1
ATOM 641 C C . ASN A 1 82 ? -19.779 6.668 29.516 1.00 96.81 82 ASN A C 1
ATOM 643 O O . ASN A 1 82 ? -19.997 6.854 30.714 1.00 96.81 82 ASN A O 1
ATOM 647 N N . GLU A 1 83 ? -19.359 7.640 28.707 1.00 97.25 83 GLU A N 1
ATOM 648 C CA . GLU A 1 83 ? -19.149 9.019 29.150 1.00 97.25 83 GLU A CA 1
ATOM 649 C C . GLU A 1 83 ? -20.443 9.661 29.651 1.00 97.25 83 GLU A C 1
ATOM 651 O O . GLU A 1 83 ? -20.455 10.250 30.733 1.00 97.25 83 GLU A O 1
ATOM 656 N N . LEU A 1 84 ? -21.555 9.489 28.930 1.00 97.81 84 LEU A N 1
ATOM 657 C CA . LEU A 1 84 ? -22.853 10.013 29.357 1.00 97.81 84 LEU A CA 1
ATOM 658 C C . LEU A 1 84 ? -23.289 9.423 30.707 1.00 97.81 84 LEU A C 1
ATOM 660 O O . LEU A 1 84 ? -23.753 10.149 31.588 1.00 97.81 84 LEU A O 1
ATOM 664 N N . ARG A 1 85 ? -23.108 8.109 30.907 1.00 96.81 85 ARG A N 1
ATOM 665 C CA . ARG A 1 85 ? -23.390 7.466 32.202 1.00 96.81 85 ARG A CA 1
ATOM 666 C C . ARG A 1 85 ? -22.509 8.040 33.313 1.00 96.81 85 ARG A C 1
ATOM 668 O O . ARG A 1 85 ? -23.023 8.344 34.388 1.00 96.81 85 ARG A O 1
ATOM 675 N N . ALA A 1 86 ? -21.218 8.236 33.047 1.00 97.19 86 ALA A N 1
ATOM 676 C CA . ALA A 1 86 ? -20.289 8.821 34.011 1.00 97.19 86 ALA A CA 1
ATOM 677 C C . ALA A 1 86 ? -20.660 10.272 34.377 1.00 97.19 86 ALA A C 1
ATOM 679 O O . ALA A 1 86 ? -20.584 10.654 35.546 1.00 97.19 86 ALA A O 1
ATOM 680 N N . GLN A 1 87 ? -21.112 11.074 33.407 1.00 97.00 87 GLN A N 1
ATOM 681 C CA . GLN A 1 87 ? -21.574 12.446 33.643 1.00 97.00 87 GLN A CA 1
ATOM 682 C C . GLN A 1 87 ? -22.842 12.492 34.501 1.00 97.00 87 GLN A C 1
ATOM 684 O O . GLN A 1 87 ? -22.896 13.258 35.465 1.00 97.00 87 GLN A O 1
ATOM 689 N N . ASN A 1 88 ? -23.828 11.643 34.204 1.00 96.62 88 ASN A N 1
ATOM 690 C CA . ASN A 1 88 ? -25.068 11.570 34.978 1.00 96.62 88 ASN A CA 1
ATOM 691 C C . ASN A 1 88 ? -24.810 11.158 36.433 1.00 96.62 88 ASN A C 1
ATOM 693 O O . ASN A 1 88 ? -25.379 11.743 37.357 1.00 96.62 88 ASN A O 1
ATOM 697 N N . GLU A 1 89 ? -23.921 10.185 36.653 1.00 96.62 89 GLU A N 1
ATOM 698 C CA . GLU A 1 89 ? -23.552 9.765 38.006 1.00 96.62 89 GLU A CA 1
ATOM 699 C C . GLU A 1 89 ? -22.830 10.887 38.758 1.00 96.62 89 GLU A C 1
ATOM 701 O O . GLU A 1 89 ? -23.162 11.192 39.905 1.00 96.62 89 GLU A O 1
ATOM 706 N N . ARG A 1 90 ? -21.910 11.593 38.090 1.00 96.25 90 ARG A N 1
ATOM 707 C CA . ARG A 1 90 ? -21.258 12.774 38.664 1.00 96.25 90 ARG A CA 1
ATOM 708 C C . ARG A 1 90 ? -22.277 13.839 39.067 1.00 96.25 90 ARG A C 1
ATOM 710 O O . ARG A 1 90 ? -22.178 14.387 40.164 1.00 96.25 90 ARG A O 1
ATOM 717 N N . GLU A 1 91 ? -23.257 14.135 38.219 1.00 96.25 91 GLU A N 1
ATOM 718 C CA . GLU A 1 91 ? -24.297 15.114 38.540 1.00 96.25 91 GLU A CA 1
ATOM 719 C C . GLU A 1 91 ? -25.142 14.670 39.742 1.00 96.25 91 GLU A C 1
ATOM 721 O O . GLU A 1 91 ? -25.419 15.468 40.646 1.00 96.25 91 GLU A O 1
ATOM 726 N N . ARG A 1 92 ? -25.501 13.384 39.807 1.00 94.06 92 ARG A N 1
ATOM 727 C CA . ARG A 1 92 ? -26.228 12.804 40.939 1.00 94.06 92 ARG A CA 1
ATOM 728 C C . ARG A 1 92 ? -25.447 12.949 42.245 1.00 94.06 92 ARG A C 1
ATOM 730 O O . ARG A 1 92 ? -26.016 13.408 43.239 1.00 94.06 92 ARG A O 1
ATOM 737 N N . LEU A 1 93 ? -24.157 12.617 42.239 1.00 94.62 93 LEU A N 1
ATOM 738 C CA . LEU A 1 93 ? -23.282 12.748 43.405 1.00 94.62 93 LEU A CA 1
ATOM 739 C C . LEU A 1 93 ? -23.124 14.207 43.840 1.00 94.62 93 LEU A C 1
ATOM 741 O O . LEU A 1 93 ? -23.211 14.502 45.030 1.00 94.62 93 LEU A O 1
ATOM 745 N N . LEU A 1 94 ? -22.977 15.142 42.898 1.00 93.94 94 LEU A N 1
ATOM 746 C CA . LEU A 1 94 ? -22.918 16.573 43.210 1.00 93.94 94 LEU A CA 1
ATOM 747 C C . LEU A 1 94 ? -24.227 17.080 43.841 1.00 93.94 94 LEU A C 1
ATOM 749 O O . LEU A 1 94 ? -24.188 17.875 44.783 1.00 93.94 94 LEU A O 1
ATOM 753 N N . ARG A 1 95 ? -25.390 16.597 43.382 1.00 91.06 95 ARG A N 1
ATOM 754 C CA . ARG A 1 95 ? -26.696 16.921 43.987 1.00 91.06 95 ARG A CA 1
ATOM 755 C C . ARG A 1 95 ? -26.845 16.338 45.397 1.00 91.06 95 ARG A C 1
ATOM 757 O O . ARG A 1 95 ? -27.325 17.043 46.285 1.00 91.06 95 ARG A O 1
ATOM 764 N N . LEU A 1 96 ? -26.412 15.095 45.624 1.00 89.06 96 LEU A N 1
ATOM 765 C CA . LEU A 1 96 ? -26.395 14.468 46.955 1.00 89.06 96 LEU A CA 1
ATOM 766 C C . LEU A 1 96 ? -25.435 15.193 47.906 1.00 89.06 96 LEU A C 1
ATOM 768 O O . LEU A 1 96 ? -25.805 15.486 49.041 1.00 89.06 96 LEU A O 1
ATOM 772 N N . SER A 1 97 ? -24.250 15.569 47.424 1.00 88.88 97 SER A N 1
ATOM 773 C CA . SER A 1 97 ? -23.281 16.369 48.175 1.00 88.88 97 SER A CA 1
ATOM 774 C C . SER A 1 97 ? -23.859 17.735 48.563 1.00 88.88 97 SER A C 1
ATOM 776 O O . SER A 1 97 ? -23.768 18.121 49.728 1.00 88.88 97 SER A O 1
ATOM 778 N N . ARG A 1 98 ? -24.565 18.429 47.652 1.00 85.31 98 ARG A N 1
ATOM 779 C CA . ARG A 1 98 ? -25.305 19.674 47.963 1.00 85.31 98 ARG A CA 1
ATOM 780 C C . ARG A 1 98 ? -26.428 19.485 48.984 1.00 85.31 98 ARG A C 1
ATOM 782 O O . ARG A 1 98 ? -26.696 20.393 49.762 1.00 85.31 98 ARG A O 1
ATOM 789 N N . ARG A 1 99 ? -27.108 18.334 48.981 1.00 77.75 99 ARG A N 1
ATOM 790 C CA . ARG A 1 99 ? -28.171 18.010 49.949 1.00 77.75 99 ARG A CA 1
ATOM 791 C C . ARG A 1 99 ? -27.593 17.704 51.336 1.00 77.75 99 ARG A C 1
ATOM 793 O O . ARG A 1 99 ? -28.168 18.144 52.321 1.00 77.75 99 ARG A O 1
ATOM 800 N N . SER A 1 100 ? -26.464 16.995 51.396 1.00 71.75 100 SER A N 1
ATOM 801 C CA . SER A 1 100 ? -25.776 16.613 52.638 1.00 71.75 100 SER A CA 1
ATOM 802 C C . SER A 1 100 ? -24.996 17.760 53.288 1.00 71.75 100 SER A C 1
ATOM 804 O O . SER A 1 100 ? -24.765 17.720 54.490 1.00 71.75 100 SER A O 1
ATOM 806 N N . SER A 1 101 ? -24.577 18.764 52.513 1.00 61.28 101 SER A N 1
ATOM 807 C CA . SER A 1 101 ? -23.882 19.966 53.004 1.00 61.28 101 SER A CA 1
ATOM 808 C C . SER A 1 101 ? -24.823 21.117 53.363 1.00 61.28 101 SER A C 1
ATOM 810 O O . SER A 1 101 ? -24.362 22.158 53.825 1.00 61.28 101 SER A O 1
ATOM 812 N N . ARG A 1 102 ? -26.140 20.950 53.184 1.00 52.44 102 ARG A N 1
ATOM 813 C CA . ARG A 1 102 ? -27.126 21.914 53.671 1.00 52.44 102 ARG A CA 1
ATOM 814 C C . ARG A 1 102 ? -27.216 21.752 55.196 1.00 52.44 102 ARG A C 1
ATOM 816 O O . ARG A 1 102 ? -27.651 20.688 55.638 1.00 52.44 102 ARG A O 1
ATOM 823 N N . PRO A 1 103 ? -26.816 22.752 56.005 1.00 50.84 103 PRO A N 1
ATOM 824 C CA . PRO A 1 103 ? -27.032 22.691 57.441 1.00 50.84 103 PRO A CA 1
ATOM 825 C C . PRO A 1 103 ? -28.537 22.580 57.669 1.00 50.84 103 PRO A C 1
ATOM 827 O O . PRO A 1 103 ? -29.323 23.293 57.038 1.00 50.84 103 PRO A O 1
ATOM 830 N N . SER A 1 104 ? -28.948 21.658 58.530 1.00 50.31 104 SER A N 1
ATOM 831 C CA . SER A 1 104 ? -30.304 21.602 59.054 1.00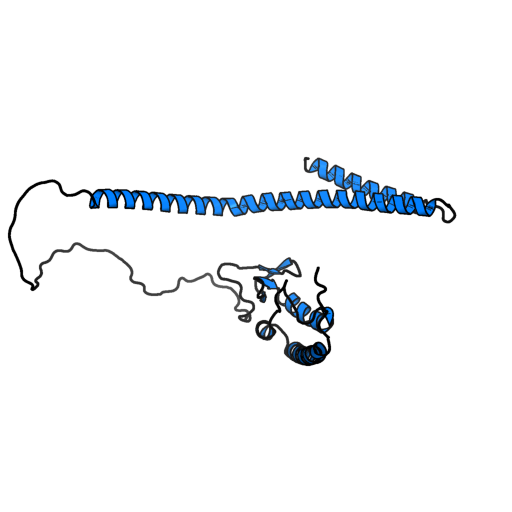 50.31 104 SER A CA 1
ATOM 832 C C . SER A 1 104 ? -30.585 22.886 59.838 1.00 50.31 104 SER A C 1
ATOM 834 O O . SER A 1 104 ? -30.360 22.954 61.044 1.00 50.31 104 SER A O 1
ATOM 836 N N . GLU A 1 105 ? -31.056 23.927 59.160 1.00 49.91 105 GLU A N 1
ATOM 837 C CA . GLU A 1 105 ? -31.686 25.062 59.822 1.00 49.91 105 GLU A CA 1
ATOM 838 C C . GLU A 1 105 ? -33.108 24.665 60.229 1.00 49.91 105 GLU A C 1
ATOM 840 O O . GLU A 1 105 ? -34.060 24.852 59.477 1.00 49.91 105 GLU A O 1
ATOM 845 N N . SER A 1 106 ? -33.231 24.094 61.430 1.00 43.56 106 SER A N 1
ATOM 846 C CA . SER A 1 106 ? -34.359 24.355 62.331 1.00 43.56 106 SER A CA 1
ATOM 847 C C . SER A 1 106 ? -34.056 23.867 63.758 1.00 43.56 106 SER A C 1
ATOM 849 O O . SER A 1 106 ? -34.108 22.673 64.039 1.00 43.56 106 SER A O 1
ATOM 851 N N . SER A 1 107 ? -33.788 24.857 64.622 1.00 44.31 107 SER A N 1
ATOM 852 C CA . SER A 1 107 ? -34.154 24.990 66.049 1.00 44.31 107 SER A CA 1
ATOM 853 C C . SER A 1 107 ? -33.649 23.989 67.111 1.00 44.31 107 SER A C 1
ATOM 855 O O . SER A 1 107 ? -34.114 22.858 67.168 1.00 44.31 107 SER A O 1
ATOM 857 N N . SER A 1 108 ? -32.784 24.509 68.006 1.00 40.25 108 SER A N 1
ATOM 858 C CA . SER A 1 108 ? -32.868 24.532 69.496 1.00 40.25 108 SER A CA 1
ATOM 859 C C . SER A 1 108 ? -33.405 23.268 70.208 1.00 40.25 108 SER A C 1
ATOM 861 O O . SER A 1 108 ? -34.542 22.896 69.969 1.00 40.25 108 SER A O 1
ATOM 863 N N . SER A 1 109 ? -32.791 22.607 71.202 1.00 45.19 109 SER A N 1
ATOM 864 C CA . SER A 1 109 ? -31.867 22.989 72.291 1.00 45.19 109 SER A CA 1
ATOM 865 C C . SER A 1 109 ? -31.533 21.713 73.144 1.00 45.19 109 SER A C 1
ATOM 867 O O . SER A 1 109 ? -32.005 20.637 72.781 1.00 45.19 109 SER A O 1
ATOM 869 N N . PRO A 1 110 ? -30.719 21.764 74.231 1.00 57.03 110 PRO A N 1
ATOM 870 C CA . PRO A 1 110 ? -29.650 20.787 74.514 1.00 57.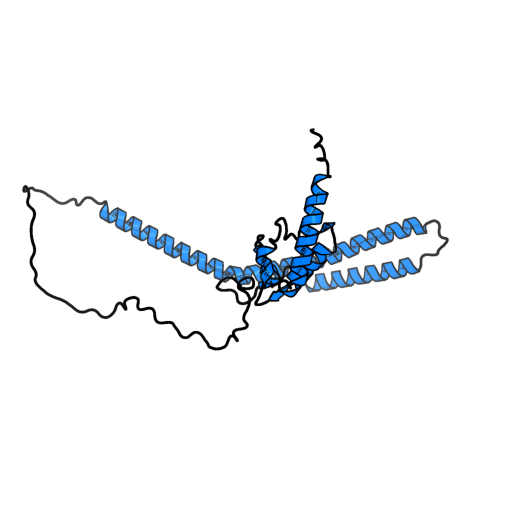03 110 PRO A CA 1
ATOM 871 C C . PRO A 1 110 ? -29.926 19.747 75.625 1.00 57.03 110 PRO A C 1
ATOM 873 O O . PRO A 1 110 ? -30.803 19.933 76.462 1.00 57.03 110 PRO A O 1
ATOM 876 N N . GLY A 1 111 ? -29.082 18.703 75.700 1.00 34.00 111 GLY A N 1
ATOM 877 C CA . GLY A 1 111 ? -29.062 17.748 76.819 1.00 34.00 111 GLY A CA 1
ATOM 878 C C . GLY A 1 111 ? -27.952 16.685 76.747 1.00 34.00 111 GLY A C 1
ATOM 879 O O . GLY A 1 111 ? -28.125 15.640 76.141 1.00 34.00 111 GLY A O 1
ATOM 880 N N . SER A 1 112 ? -26.809 17.013 77.351 1.00 39.66 112 SER A N 1
ATOM 881 C CA . SER A 1 112 ? -25.802 16.174 78.037 1.00 39.66 112 SER A CA 1
ATOM 882 C C . SER A 1 112 ? -25.744 14.631 77.886 1.00 39.66 112 SER A C 1
ATOM 884 O O . SER A 1 112 ? -26.631 13.904 78.316 1.00 39.66 112 SER A O 1
ATOM 886 N N . SER A 1 113 ? -24.540 14.192 77.489 1.00 40.88 113 SER A N 1
ATOM 887 C CA . SER A 1 113 ? -23.673 13.141 78.072 1.00 40.88 113 SER A CA 1
ATOM 888 C C . SER A 1 113 ? -24.099 11.662 78.177 1.00 40.88 113 SER A C 1
ATOM 890 O O . SER A 1 113 ? -24.866 11.267 79.046 1.00 40.88 113 SER A O 1
ATOM 892 N N . SER A 1 114 ? -23.255 10.857 77.517 1.00 43.31 114 SER A N 1
ATOM 893 C CA . SER A 1 114 ? -22.556 9.663 78.026 1.00 43.31 114 SER A CA 1
ATOM 894 C C . SER A 1 114 ? -23.226 8.288 78.006 1.00 43.31 114 SER A C 1
ATOM 896 O O . SER A 1 114 ? -24.415 8.116 78.239 1.00 43.31 114 SER A O 1
ATOM 898 N N . SER A 1 115 ? -22.313 7.323 77.879 1.00 38.97 115 SER A N 1
ATOM 899 C CA . SER A 1 115 ? -22.362 5.906 78.230 1.00 38.97 115 SER A CA 1
ATOM 900 C C . SER A 1 115 ? -22.712 4.907 77.129 1.00 38.97 115 SER A C 1
ATOM 902 O O . SER A 1 115 ? -23.672 5.015 76.373 1.00 38.97 115 SER A O 1
ATOM 904 N N . SER A 1 116 ? -21.793 3.953 77.063 1.00 46.44 116 SER A N 1
ATOM 905 C CA . SER A 1 116 ? -21.785 2.707 76.333 1.00 46.44 116 SER A CA 1
ATOM 906 C C . SER A 1 116 ? -22.910 1.766 76.768 1.00 46.44 116 SER A C 1
ATOM 908 O O . SER A 1 116 ? -23.485 1.914 77.840 1.00 46.44 116 SER A O 1
ATOM 910 N N . ASP A 1 117 ? -23.033 0.711 75.963 1.00 37.44 117 ASP A N 1
ATOM 911 C CA . ASP A 1 117 ? -23.487 -0.638 76.301 1.00 37.44 117 ASP A CA 1
ATOM 912 C C . ASP A 1 117 ? -24.936 -1.051 75.959 1.00 37.44 117 ASP A C 1
ATOM 914 O O . ASP A 1 117 ? -25.912 -0.690 76.603 1.00 37.44 117 ASP A O 1
ATOM 918 N N . ARG A 1 118 ? -24.963 -1.998 75.005 1.00 41.56 118 ARG A N 1
ATOM 919 C CA . ARG A 1 118 ? -25.641 -3.312 75.046 1.00 41.56 118 ARG A CA 1
ATOM 920 C C . ARG A 1 118 ? -27.125 -3.399 74.665 1.00 41.56 118 ARG A C 1
ATOM 922 O O . ARG A 1 118 ? -28.023 -3.192 75.464 1.00 41.56 118 ARG A O 1
ATOM 929 N N . SER A 1 119 ? -27.298 -3.869 73.426 1.00 41.44 119 SER A N 1
ATOM 930 C CA . SER A 1 119 ? -28.157 -4.970 72.951 1.00 41.44 119 SER A CA 1
ATOM 931 C C . SER A 1 119 ? -29.516 -5.209 73.623 1.00 41.44 119 SER A C 1
ATOM 933 O O . SER A 1 119 ? -29.561 -5.610 74.782 1.00 41.44 119 SER A O 1
ATOM 935 N N . SER A 1 120 ? -30.594 -5.250 72.826 1.00 36.78 120 SER A N 1
ATOM 936 C CA . SER A 1 120 ? -31.294 -6.511 72.491 1.00 36.78 120 SER A CA 1
ATOM 937 C C . SER A 1 120 ? -32.478 -6.320 71.532 1.00 36.78 120 SER A C 1
ATOM 939 O O . SER A 1 120 ? -33.132 -5.286 71.501 1.00 36.78 120 SER A O 1
ATOM 941 N N . ALA A 1 121 ? -32.679 -7.386 70.760 1.00 40.50 121 ALA A N 1
ATOM 942 C CA . ALA A 1 121 ? -33.682 -7.729 69.756 1.00 40.50 121 ALA A CA 1
ATOM 943 C C . ALA A 1 121 ? -35.146 -7.279 69.947 1.00 40.50 121 ALA A C 1
ATOM 945 O O . ALA A 1 121 ? -35.700 -7.322 71.043 1.00 40.50 121 ALA A O 1
ATOM 946 N N . SER A 1 122 ? -35.807 -7.008 68.818 1.00 38.25 122 SER A N 1
ATOM 947 C CA . SER A 1 122 ? -37.017 -7.716 68.330 1.00 38.25 122 SER A CA 1
ATOM 948 C C . SER A 1 122 ? -37.316 -7.217 66.905 1.00 38.25 122 SER A C 1
ATOM 950 O O . SER A 1 122 ? -37.375 -6.019 66.654 1.00 38.25 122 SER A O 1
ATOM 952 N N . ASP A 1 123 ? -37.146 -8.085 65.910 1.00 35.16 123 ASP A N 1
ATOM 953 C CA . ASP A 1 123 ? -38.233 -8.770 65.192 1.00 35.16 123 ASP A CA 1
ATOM 954 C C . ASP A 1 123 ? -39.155 -7.833 64.404 1.00 35.16 123 ASP A C 1
ATOM 956 O O . ASP A 1 123 ? -40.100 -7.263 64.945 1.00 35.16 123 ASP A O 1
ATOM 960 N N . SER A 1 124 ? -38.913 -7.733 63.094 1.00 38.31 124 SER A N 1
ATOM 961 C CA . SER A 1 124 ? -39.881 -8.162 62.072 1.00 38.31 124 SER A CA 1
ATOM 962 C C . SER A 1 124 ? -39.278 -8.009 60.673 1.00 38.31 124 SER A C 1
ATOM 964 O O . SER A 1 124 ? -38.964 -6.911 60.216 1.00 38.31 124 SER A O 1
ATOM 966 N N . GLU A 1 125 ? -39.123 -9.159 60.025 1.00 43.88 125 GLU A N 1
ATOM 967 C CA . GLU A 1 125 ? -38.940 -9.366 58.588 1.00 43.88 125 GLU A CA 1
ATOM 968 C C . GLU A 1 125 ? -40.001 -8.616 57.749 1.00 43.88 125 GLU A C 1
ATOM 970 O O . GLU A 1 125 ? -41.115 -8.371 58.223 1.00 43.88 125 GLU A O 1
ATOM 975 N N . PRO A 1 126 ? -39.694 -8.294 56.480 1.00 43.75 126 PRO A N 1
ATOM 976 C CA . PRO A 1 126 ? -40.184 -9.195 55.437 1.00 43.75 126 PRO A CA 1
ATOM 977 C C . PRO A 1 126 ? -39.164 -9.449 54.316 1.00 43.75 126 PRO A C 1
ATOM 979 O O . PRO A 1 126 ? -38.805 -8.559 53.551 1.00 43.75 126 PRO A O 1
ATOM 982 N N . SER A 1 127 ? -38.748 -10.706 54.237 1.00 35.66 127 SER A N 1
ATOM 983 C CA . SER A 1 127 ? -38.719 -11.597 53.075 1.00 35.66 127 SER A CA 1
ATOM 984 C C . SER A 1 127 ? -38.052 -11.100 51.793 1.00 35.66 127 SER A C 1
ATOM 986 O O . SER A 1 127 ? -38.653 -10.438 50.947 1.00 35.66 127 SER A O 1
ATOM 988 N N . ASP A 1 128 ? -36.816 -11.575 51.629 1.00 43.34 128 ASP A N 1
ATOM 989 C CA . ASP A 1 128 ? -36.104 -11.739 50.361 1.00 43.34 128 ASP A CA 1
ATOM 990 C C . ASP A 1 128 ? -36.918 -12.552 49.331 1.00 43.34 128 ASP A C 1
ATOM 992 O O . ASP A 1 128 ? -37.731 -13.415 49.682 1.00 43.34 128 ASP A O 1
ATOM 996 N N . PRO A 1 129 ? -36.596 -12.390 48.037 1.00 43.97 129 PRO A N 1
ATOM 997 C CA . PRO A 1 129 ? -35.838 -13.485 47.446 1.00 43.97 129 PRO A CA 1
ATOM 998 C C . PRO A 1 129 ? -34.610 -13.025 46.642 1.00 43.97 129 PRO A C 1
ATOM 1000 O O . PRO A 1 129 ? -34.701 -12.299 45.655 1.00 43.97 129 PRO A O 1
ATOM 1003 N N . SER A 1 130 ? -33.474 -13.623 47.016 1.00 34.94 130 SER A N 1
ATOM 1004 C CA . SER A 1 130 ? -32.439 -14.132 46.104 1.00 34.94 130 SER A CA 1
ATOM 1005 C C . SER A 1 130 ? -31.383 -13.151 45.576 1.00 34.94 130 SER A C 1
ATOM 1007 O O . SER A 1 130 ? -31.327 -12.836 44.390 1.00 34.94 130 SER A O 1
ATOM 1009 N N . SER A 1 131 ? -30.390 -12.858 46.421 1.00 43.41 131 SER A N 1
ATOM 1010 C CA . SER A 1 131 ? -28.992 -12.894 45.960 1.00 43.41 131 SER A CA 1
ATOM 1011 C C . SER A 1 131 ? -28.532 -14.356 45.858 1.00 43.41 131 SER A C 1
ATOM 1013 O O . SER A 1 131 ? -28.500 -15.035 46.887 1.00 43.41 131 SER A O 1
ATOM 1015 N N . PRO A 1 132 ? -28.128 -14.886 44.690 1.00 45.19 132 PRO A N 1
ATOM 1016 C CA . PRO A 1 132 ? -27.272 -16.057 44.673 1.00 45.19 132 PRO A CA 1
ATOM 1017 C C . PRO A 1 132 ? -25.848 -15.617 45.018 1.00 45.19 132 PRO A C 1
ATOM 1019 O O . PRO A 1 132 ? -25.172 -14.924 44.258 1.00 45.19 132 PRO A O 1
ATOM 1022 N N . SER A 1 133 ? -25.414 -16.047 46.200 1.00 39.22 133 SER A N 1
ATOM 1023 C CA . SER A 1 133 ? -24.010 -16.152 46.570 1.00 39.22 133 SER A CA 1
ATOM 1024 C C . SER A 1 133 ? -23.221 -16.818 45.446 1.00 39.22 133 SER A C 1
ATOM 1026 O O . SER A 1 133 ? -23.649 -17.821 44.868 1.00 39.22 133 SER A O 1
ATOM 1028 N N . SER A 1 134 ? -22.052 -16.253 45.177 1.00 44.78 134 SER A N 1
ATOM 1029 C CA . SER A 1 134 ? -20.979 -16.802 44.367 1.00 44.78 134 SER A CA 1
ATOM 1030 C C . SER A 1 134 ? -20.695 -18.260 44.736 1.00 44.78 134 SER A C 1
ATOM 1032 O O . SER A 1 134 ? -19.869 -18.564 45.590 1.00 44.78 134 SER A O 1
ATOM 1034 N N . SER A 1 135 ? -21.367 -19.173 44.043 1.00 42.34 135 SER A N 1
ATOM 1035 C CA . SER A 1 135 ? -20.961 -20.562 43.891 1.00 42.34 135 SER A CA 1
ATOM 1036 C C . SER A 1 135 ? -20.633 -20.749 42.423 1.00 42.34 135 SER A C 1
ATOM 1038 O O . SER A 1 135 ? -21.490 -20.824 41.549 1.00 42.34 135 SER A O 1
ATOM 1040 N N . ILE A 1 136 ? -19.335 -20.739 42.175 1.00 51.59 136 ILE A N 1
ATOM 1041 C CA . ILE A 1 136 ? -18.659 -21.071 40.932 1.00 51.59 136 ILE A CA 1
ATOM 1042 C C . ILE A 1 136 ? -19.296 -22.340 40.345 1.00 51.59 136 ILE A C 1
ATOM 1044 O O . ILE A 1 136 ? -19.115 -23.436 40.868 1.00 51.59 136 ILE A O 1
ATOM 1048 N N . SER A 1 137 ? -20.064 -22.208 39.268 1.00 38.50 137 SER A N 1
ATOM 1049 C CA . SER A 1 137 ? -20.547 -23.334 38.461 1.00 38.50 137 SER A CA 1
ATOM 1050 C C . SER A 1 137 ? -20.709 -22.881 37.016 1.00 38.50 137 SER A C 1
ATOM 1052 O O . SER A 1 137 ? -21.777 -22.508 36.552 1.00 38.50 137 SER A O 1
ATOM 1054 N N . ARG A 1 138 ? -19.546 -22.841 36.358 1.00 41.31 138 ARG A N 1
ATOM 1055 C CA . ARG A 1 138 ? -19.272 -23.205 34.961 1.00 41.31 138 ARG A CA 1
ATOM 1056 C C . ARG A 1 138 ? -20.510 -23.246 34.053 1.00 41.31 138 ARG A C 1
ATOM 1058 O O . ARG A 1 138 ? -21.248 -24.227 34.037 1.00 41.31 138 ARG A O 1
ATOM 1065 N N . LEU A 1 139 ? -20.654 -22.212 33.228 1.00 42.19 139 LEU A N 1
ATOM 1066 C CA . LEU A 1 139 ? -21.459 -22.290 32.013 1.00 42.19 139 LEU A CA 1
ATOM 1067 C C . LEU A 1 139 ? -20.882 -23.378 31.084 1.00 42.19 139 LEU A C 1
ATOM 1069 O O . LEU A 1 139 ? -19.658 -23.431 30.913 1.00 42.19 139 LEU A O 1
ATOM 1073 N N . PRO A 1 140 ? -21.719 -24.216 30.450 1.00 45.56 140 PRO A N 1
ATOM 1074 C CA . PRO A 1 140 ? -21.298 -25.051 29.338 1.00 45.56 140 PRO A CA 1
ATOM 1075 C C . PRO A 1 140 ? -21.039 -24.146 28.130 1.00 45.56 140 PRO A C 1
ATOM 1077 O O . PRO A 1 140 ? -21.966 -23.644 27.496 1.00 45.56 140 PRO A O 1
ATOM 1080 N N . GLY A 1 141 ? -19.763 -23.913 27.828 1.00 39.72 141 GLY A N 1
ATOM 1081 C CA . GLY A 1 141 ? -19.355 -23.407 26.523 1.00 39.72 141 GLY A CA 1
ATOM 1082 C C . GLY A 1 141 ? -19.638 -24.443 25.424 1.00 39.72 141 GLY A C 1
ATOM 1083 O O . GLY A 1 141 ? -19.710 -25.645 25.708 1.00 39.72 141 GLY A O 1
ATOM 1084 N N . PRO A 1 142 ? -19.802 -24.001 24.167 1.00 44.91 142 PRO A N 1
ATOM 1085 C CA . PRO A 1 142 ? -20.066 -24.879 23.040 1.00 44.91 142 PRO A CA 1
ATOM 1086 C C . PRO A 1 142 ? -18.906 -25.855 22.838 1.00 44.91 142 PRO A C 1
ATOM 1088 O O . PRO A 1 142 ? -17.737 -25.487 22.716 1.00 44.91 142 PRO A O 1
ATOM 1091 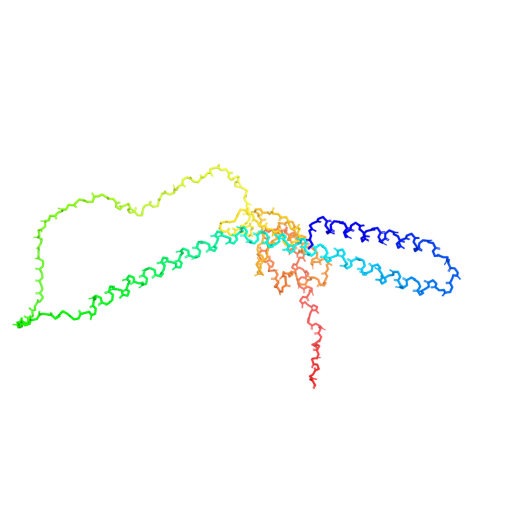N N . SER A 1 143 ? -19.267 -27.133 22.802 1.00 46.84 143 SER A N 1
ATOM 1092 C CA . SER A 1 143 ? -18.373 -28.227 22.478 1.00 46.84 143 SER A CA 1
ATOM 1093 C C . SER A 1 143 ? -17.971 -28.158 21.006 1.00 46.84 143 SER A C 1
ATOM 1095 O O . SER A 1 143 ? -18.835 -28.170 20.126 1.00 46.84 143 SER A O 1
ATOM 1097 N N . LYS A 1 144 ? -16.647 -28.149 20.802 1.00 48.19 144 LYS A N 1
ATOM 1098 C CA . LYS A 1 144 ? -15.842 -28.760 19.722 1.00 48.19 144 LYS A CA 1
ATOM 1099 C C . LYS A 1 144 ? -14.786 -27.796 19.175 1.00 48.19 144 LYS A C 1
ATOM 1101 O O . LYS A 1 144 ? -14.773 -27.468 17.995 1.00 48.19 144 LYS A O 1
ATOM 1106 N N . ARG A 1 145 ? -13.818 -27.425 20.016 1.00 44.38 145 ARG A N 1
ATOM 1107 C CA . ARG A 1 145 ? -12.443 -27.274 19.530 1.00 44.38 145 ARG A CA 1
ATOM 1108 C C . ARG A 1 145 ? -11.721 -28.556 19.898 1.00 44.38 145 ARG A C 1
ATOM 1110 O O . ARG A 1 145 ? -11.560 -28.870 21.070 1.00 44.38 145 ARG A O 1
ATOM 1117 N N . THR A 1 146 ? -11.367 -29.322 18.875 1.00 44.16 146 THR A N 1
ATOM 1118 C CA . THR A 1 146 ? -10.321 -30.338 18.945 1.00 44.16 146 THR A CA 1
ATOM 1119 C C . THR A 1 146 ? -9.161 -29.761 19.746 1.00 44.16 146 THR A C 1
ATOM 1121 O O . THR A 1 146 ? -8.586 -28.753 19.329 1.00 44.16 146 THR A O 1
ATOM 1124 N N . GLU A 1 147 ? -8.856 -30.351 20.902 1.00 46.50 147 GLU A N 1
ATOM 1125 C CA . GLU A 1 147 ? -7.646 -30.048 21.664 1.00 46.50 147 GLU A CA 1
ATOM 1126 C C . GLU A 1 147 ? -6.442 -30.510 20.843 1.00 46.50 147 GLU A C 1
ATOM 1128 O O . GLU A 1 147 ? -5.861 -31.574 21.039 1.00 46.50 147 GLU A O 1
ATOM 1133 N N . VAL A 1 148 ? -6.084 -29.700 19.854 1.00 53.38 148 VAL A N 1
ATOM 1134 C CA . VAL A 1 148 ? -4.738 -29.697 19.316 1.00 53.38 148 VAL A CA 1
ATOM 1135 C C . VAL A 1 148 ? -3.886 -29.167 20.461 1.00 53.38 148 VAL A C 1
ATOM 1137 O O . VAL A 1 148 ? -4.137 -28.071 20.963 1.00 53.38 148 VAL A O 1
ATOM 1140 N N . ASN A 1 149 ? -2.932 -29.970 20.925 1.00 50.88 149 ASN A N 1
ATOM 1141 C CA . ASN A 1 149 ? -1.953 -29.585 21.935 1.00 50.88 149 ASN A CA 1
ATOM 1142 C C . ASN A 1 149 ? -1.058 -28.472 21.362 1.00 50.88 149 ASN A C 1
ATOM 1144 O O . ASN A 1 149 ? 0.029 -28.724 20.844 1.00 50.88 149 ASN A O 1
ATOM 1148 N N . VAL A 1 150 ? -1.579 -27.244 21.346 1.00 54.94 150 VAL A N 1
ATOM 1149 C CA . VAL A 1 150 ? -0.872 -26.059 20.872 1.00 54.94 150 VAL A CA 1
ATOM 1150 C C . VAL A 1 150 ? 0.051 -25.606 22.007 1.00 54.94 150 VAL A C 1
ATOM 1152 O O . VAL A 1 150 ? -0.441 -25.350 23.111 1.00 54.94 150 VAL A O 1
ATOM 1155 N N . PRO A 1 151 ? 1.373 -25.506 21.768 1.00 60.12 151 PRO A N 1
ATOM 1156 C CA . PRO A 1 151 ? 2.324 -25.025 22.759 1.00 60.12 151 PRO A CA 1
ATOM 1157 C C . PRO A 1 151 ? 1.859 -23.698 23.380 1.00 60.12 151 PRO A C 1
ATOM 1159 O O . PRO A 1 151 ? 1.346 -22.853 22.643 1.00 60.12 151 PRO A O 1
ATOM 1162 N N . PRO A 1 152 ? 2.085 -23.454 24.687 1.00 63.62 152 PRO A N 1
ATOM 1163 C CA . PRO A 1 152 ? 1.664 -22.223 25.370 1.00 63.62 152 PRO A CA 1
ATOM 1164 C C . PRO A 1 152 ? 2.093 -20.929 24.663 1.00 63.62 152 PRO A C 1
ATOM 1166 O O . PRO A 1 152 ? 1.413 -19.917 24.756 1.00 63.62 152 PRO A O 1
ATOM 1169 N N . VAL A 1 153 ? 3.200 -20.993 23.924 1.00 67.38 153 VAL A N 1
ATOM 1170 C CA . VAL A 1 153 ? 3.814 -19.894 23.169 1.00 67.38 153 VAL A CA 1
ATOM 1171 C C . VAL A 1 153 ? 3.006 -19.478 21.931 1.00 67.38 153 VAL A C 1
ATOM 1173 O O . VAL A 1 153 ? 3.155 -18.359 21.454 1.00 67.38 153 VAL A O 1
ATOM 1176 N N . LEU A 1 154 ? 2.140 -20.354 21.416 1.00 72.94 154 LEU A N 1
ATOM 1177 C CA . LEU A 1 154 ? 1.301 -20.088 20.244 1.00 72.94 154 LEU A CA 1
ATOM 1178 C C . LEU A 1 154 ? -0.141 -19.691 20.613 1.00 72.94 154 LEU A C 1
ATOM 1180 O O . LEU A 1 154 ? -1.017 -19.683 19.746 1.00 72.94 154 LEU A O 1
ATOM 1184 N N . ARG A 1 155 ? -0.417 -19.410 21.896 1.00 71.75 155 ARG A N 1
ATOM 1185 C CA . ARG A 1 155 ? -1.750 -18.998 22.351 1.00 71.75 155 ARG A CA 1
ATOM 1186 C C . ARG A 1 155 ? -2.002 -17.523 22.056 1.00 71.75 155 ARG A C 1
ATOM 1188 O O . ARG A 1 155 ? -1.185 -16.668 22.379 1.00 71.75 155 ARG A O 1
ATOM 1195 N N . LEU A 1 156 ? -3.163 -17.247 21.469 1.00 71.25 156 LEU A N 1
ATOM 1196 C CA . LEU A 1 156 ? -3.639 -15.890 21.226 1.00 71.25 156 LEU A CA 1
ATOM 1197 C C . LEU A 1 156 ? -4.188 -15.266 22.525 1.00 71.25 156 LEU A C 1
ATOM 1199 O O . LEU A 1 156 ? -4.638 -16.005 23.404 1.00 71.25 156 LEU A O 1
ATOM 1203 N N . PRO A 1 157 ? -4.179 -13.924 22.644 1.00 70.94 157 PRO A N 1
ATOM 1204 C CA . PRO A 1 157 ? -4.830 -13.216 23.745 1.00 70.94 157 PRO A CA 1
ATOM 1205 C C . PRO A 1 157 ? -6.329 -13.534 23.844 1.00 70.94 157 PRO A C 1
ATOM 1207 O O . PRO A 1 157 ? -6.991 -13.750 22.823 1.00 70.94 157 PRO A O 1
ATOM 1210 N N . ASP A 1 158 ? -6.872 -13.494 25.064 1.00 68.12 158 ASP A N 1
ATOM 1211 C CA . ASP A 1 158 ? -8.293 -13.740 25.323 1.00 68.12 158 ASP A CA 1
ATOM 1212 C C . ASP A 1 158 ? -9.178 -12.791 24.492 1.00 68.12 158 ASP A C 1
ATOM 1214 O O . ASP A 1 158 ? -9.017 -11.569 24.522 1.00 68.12 158 ASP A O 1
ATOM 1218 N N . GLY A 1 159 ? -10.113 -13.363 23.727 1.00 67.06 159 GLY A N 1
ATOM 1219 C CA . GLY A 1 159 ? -11.047 -12.617 22.874 1.00 67.06 159 GLY A CA 1
ATOM 1220 C C . GLY A 1 159 ? -10.646 -12.479 21.400 1.00 67.06 159 GLY A C 1
ATOM 1221 O O . GLY A 1 159 ? -11.354 -11.797 20.659 1.00 67.06 159 GLY A O 1
ATOM 1222 N N . ARG A 1 160 ? -9.554 -13.114 20.943 1.00 70.19 160 ARG A N 1
ATOM 1223 C CA . ARG A 1 160 ? -9.207 -13.211 19.511 1.00 70.19 160 ARG A CA 1
ATOM 1224 C C . ARG A 1 160 ? -9.082 -14.663 19.054 1.00 70.19 160 ARG A C 1
ATOM 1226 O O . ARG A 1 160 ? -8.268 -15.412 19.582 1.00 70.19 160 ARG A O 1
ATOM 1233 N N . ASP A 1 161 ? -9.837 -15.026 18.018 1.00 78.81 161 ASP A N 1
ATOM 1234 C CA . ASP A 1 161 ? -9.790 -16.372 17.429 1.00 78.81 161 ASP A CA 1
ATOM 1235 C C . ASP A 1 161 ? -8.691 -16.532 16.370 1.00 78.81 161 ASP A C 1
ATOM 1237 O O . ASP A 1 161 ? -8.243 -17.657 16.129 1.00 78.81 161 ASP A O 1
ATOM 1241 N N . THR A 1 162 ? -8.253 -15.422 15.761 1.00 85.38 162 THR A N 1
ATOM 1242 C CA . THR A 1 162 ? -7.215 -15.371 1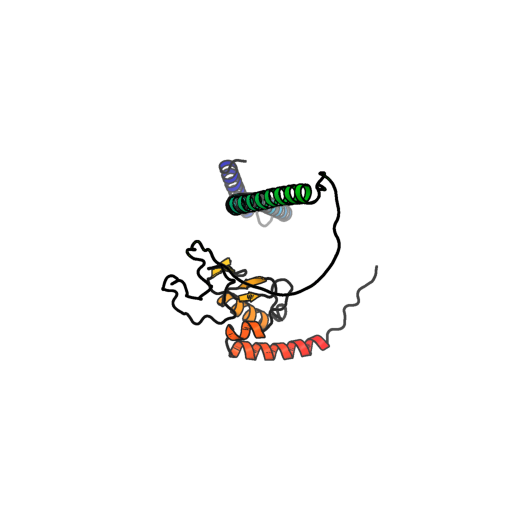4.720 1.00 85.38 162 THR A CA 1
ATOM 1243 C C . THR A 1 162 ? -6.396 -14.080 14.786 1.00 85.38 162 THR A C 1
ATOM 1245 O O . THR A 1 162 ? -6.920 -13.025 15.148 1.00 85.38 162 THR A O 1
ATOM 1248 N N . VAL A 1 163 ? -5.128 -14.147 14.381 1.00 86.19 163 VAL A N 1
ATOM 1249 C CA . VAL A 1 163 ? -4.228 -12.997 14.184 1.00 86.19 163 VAL A CA 1
ATOM 1250 C C . VAL A 1 163 ? -3.518 -13.100 12.837 1.00 86.19 163 VAL A C 1
ATOM 1252 O O . VAL A 1 163 ? -3.334 -14.198 12.319 1.00 86.19 163 VAL A O 1
ATOM 1255 N N . GLU A 1 164 ? -3.121 -11.960 12.279 1.00 90.25 164 GLU A N 1
ATOM 1256 C CA . GLU A 1 164 ? -2.387 -11.877 11.014 1.00 90.25 164 GLU A CA 1
ATOM 1257 C C . GLU A 1 164 ? -0.877 -12.032 11.240 1.00 90.25 164 GLU A C 1
ATOM 1259 O O . GLU A 1 164 ? -0.307 -11.410 12.141 1.00 90.25 164 GLU A O 1
ATOM 1264 N N . CYS A 1 165 ? -0.219 -12.858 10.425 1.00 91.81 165 CYS A N 1
ATOM 1265 C CA . CYS A 1 165 ? 1.233 -12.986 10.439 1.00 91.81 165 CYS A CA 1
ATOM 1266 C C . CYS A 1 165 ? 1.916 -11.818 9.715 1.00 91.81 165 CYS A C 1
ATOM 1268 O O . CYS A 1 165 ? 1.620 -11.549 8.560 1.00 91.81 165 CYS A O 1
ATOM 1270 N N . ILE A 1 166 ? 2.932 -11.203 10.327 1.00 90.81 166 ILE A N 1
ATOM 1271 C CA . ILE A 1 166 ? 3.671 -10.081 9.715 1.00 90.81 166 ILE A CA 1
ATOM 1272 C C . ILE A 1 166 ? 4.525 -10.461 8.487 1.00 90.81 166 ILE A C 1
ATOM 1274 O O . ILE A 1 166 ? 4.950 -9.581 7.747 1.00 90.81 166 ILE A O 1
ATOM 1278 N N . ILE A 1 167 ? 4.820 -11.749 8.271 1.00 90.00 167 ILE A N 1
ATOM 1279 C CA . ILE A 1 167 ? 5.655 -12.201 7.142 1.00 90.00 167 ILE A CA 1
ATOM 1280 C C . ILE A 1 167 ? 4.800 -12.589 5.933 1.00 90.00 167 ILE A C 1
ATOM 1282 O O . ILE A 1 167 ? 5.130 -12.198 4.817 1.00 90.00 167 ILE A O 1
ATOM 1286 N N . CYS A 1 168 ? 3.748 -13.386 6.131 1.00 91.31 168 CYS A N 1
ATOM 1287 C CA . CYS A 1 168 ? 2.917 -13.890 5.032 1.00 91.31 168 CYS A CA 1
ATOM 1288 C C . CYS A 1 168 ? 1.540 -13.226 4.921 1.00 91.31 168 CYS A C 1
ATOM 1290 O O . CYS A 1 168 ? 0.835 -13.503 3.960 1.00 91.31 168 CYS A O 1
ATOM 1292 N N . SER A 1 169 ? 1.151 -12.373 5.875 1.00 88.00 169 SER A N 1
ATOM 1293 C CA . SER A 1 169 ? -0.182 -11.753 5.956 1.00 88.00 169 SER A CA 1
ATOM 1294 C C . SER A 1 169 ? -1.358 -12.738 6.032 1.00 88.00 169 SER A C 1
ATOM 1296 O O . SER A 1 169 ? -2.513 -12.355 5.855 1.00 88.00 169 SER A O 1
ATOM 1298 N N . ASP A 1 170 ? -1.098 -14.007 6.364 1.00 89.06 170 ASP A N 1
ATOM 1299 C CA . ASP A 1 170 ? -2.150 -15.003 6.569 1.00 89.06 170 ASP A CA 1
ATOM 1300 C C . ASP A 1 170 ? -2.732 -14.932 7.987 1.00 89.06 170 ASP A C 1
ATOM 1302 O O . ASP A 1 170 ? -2.024 -14.690 8.973 1.00 89.06 170 ASP A O 1
ATOM 1306 N N . LEU A 1 171 ? -4.034 -15.213 8.098 1.00 87.19 171 LEU A N 1
ATOM 1307 C CA . LEU A 1 171 ? -4.734 -15.340 9.375 1.00 87.19 171 LEU A CA 1
ATOM 1308 C C . LEU A 1 171 ? -4.482 -16.720 9.992 1.00 87.19 171 LEU A C 1
ATOM 1310 O O . LEU A 1 171 ? -4.792 -17.752 9.397 1.00 87.19 171 LEU A O 1
ATOM 1314 N N . THR A 1 172 ? -3.985 -16.746 11.226 1.00 84.81 172 THR A N 1
ATOM 1315 C CA . THR A 1 172 ? -3.737 -17.978 11.983 1.00 84.81 172 THR A CA 1
ATOM 1316 C C . THR A 1 172 ? -4.396 -17.937 13.360 1.00 84.81 172 THR A C 1
ATOM 1318 O O . THR A 1 172 ? -4.416 -16.911 14.037 1.00 84.81 172 THR A O 1
ATOM 1321 N N . ALA A 1 173 ? -4.913 -19.085 13.803 1.00 83.06 173 ALA A N 1
ATOM 1322 C CA . ALA A 1 173 ? -5.423 -19.291 15.161 1.00 83.06 173 ALA A CA 1
ATOM 1323 C C . ALA A 1 173 ? -4.324 -19.695 16.165 1.00 83.06 173 ALA A C 1
ATOM 1325 O O . ALA A 1 173 ? -4.617 -19.936 17.335 1.00 83.06 173 ALA A O 1
ATOM 1326 N N . ALA A 1 174 ? -3.077 -19.817 15.701 1.00 84.19 174 ALA A N 1
ATOM 1327 C CA . ALA A 1 174 ? -1.910 -20.161 16.503 1.00 84.19 174 ALA A CA 1
ATOM 1328 C C . ALA A 1 174 ? -0.706 -19.341 16.023 1.00 84.19 174 ALA A C 1
ATOM 1330 O O . ALA A 1 174 ? -0.180 -19.575 14.929 1.00 84.19 174 ALA A O 1
ATOM 1331 N N . ALA A 1 175 ? -0.279 -18.378 16.834 1.00 87.06 175 ALA A N 1
ATOM 1332 C CA . ALA A 1 175 ? 0.793 -17.457 16.484 1.00 87.06 175 ALA A CA 1
ATOM 1333 C C . ALA A 1 175 ? 1.719 -17.193 17.661 1.00 87.06 175 ALA A C 1
ATOM 1335 O O . ALA A 1 175 ? 1.274 -17.095 18.802 1.00 87.06 175 ALA A O 1
ATOM 1336 N N . TYR A 1 176 ? 3.000 -17.023 17.356 1.00 87.38 176 TYR A N 1
ATOM 1337 C CA . TYR A 1 176 ? 3.974 -16.491 18.290 1.00 87.38 176 TYR A CA 1
ATOM 1338 C C . TYR A 1 176 ? 3.844 -14.971 18.343 1.00 87.38 176 TYR A C 1
ATOM 1340 O O . TYR A 1 176 ? 3.909 -14.308 17.306 1.00 87.38 176 TYR A O 1
ATOM 1348 N N . GLN A 1 177 ? 3.690 -14.426 19.546 1.00 88.12 177 GLN A N 1
ATOM 1349 C CA . GLN A 1 177 ? 3.769 -12.991 19.783 1.00 88.12 177 GLN A CA 1
ATOM 1350 C C . GLN A 1 177 ? 5.211 -12.615 20.125 1.00 88.12 177 GLN A C 1
ATOM 1352 O O . GLN A 1 177 ? 5.743 -13.016 21.160 1.00 88.12 177 GLN A O 1
ATOM 1357 N N . ALA A 1 178 ? 5.841 -11.831 19.258 1.00 86.50 178 ALA A N 1
ATOM 1358 C CA . ALA A 1 178 ? 7.178 -11.317 19.506 1.00 86.50 178 ALA A CA 1
ATOM 1359 C C . ALA A 1 178 ? 7.166 -10.195 20.568 1.00 86.50 178 ALA A C 1
ATOM 1361 O O . ALA A 1 178 ? 6.123 -9.578 20.800 1.00 86.50 178 ALA A O 1
ATOM 1362 N N . PRO A 1 179 ? 8.320 -9.861 21.179 1.00 83.81 179 PRO A N 1
ATOM 1363 C CA . PRO A 1 179 ? 8.422 -8.814 22.209 1.00 83.81 179 PRO A CA 1
ATOM 1364 C C . PRO A 1 179 ? 7.961 -7.421 21.741 1.00 83.81 179 PRO A C 1
ATOM 1366 O O . PRO A 1 179 ? 7.442 -6.623 22.517 1.00 83.81 179 PRO A O 1
ATOM 1369 N N . CYS A 1 180 ? 8.096 -7.163 20.438 1.00 84.31 180 CYS A N 1
ATOM 1370 C CA . CYS A 1 180 ? 7.597 -5.986 19.722 1.00 84.31 180 CYS A CA 1
ATOM 1371 C C . CYS A 1 180 ? 6.051 -5.914 19.647 1.00 84.31 180 CYS A C 1
ATOM 1373 O O . CYS A 1 180 ? 5.507 -4.867 19.310 1.00 84.31 180 CYS A O 1
ATOM 1375 N N . GLY A 1 181 ? 5.341 -7.016 19.923 1.00 84.94 181 GLY A N 1
ATOM 1376 C CA . GLY A 1 181 ? 3.888 -7.152 19.787 1.00 84.94 181 GLY A CA 1
ATOM 1377 C C . GLY A 1 181 ? 3.408 -7.712 18.441 1.00 84.94 181 GLY A C 1
ATOM 1378 O O . GLY A 1 181 ? 2.218 -7.985 18.303 1.00 84.94 181 GLY A O 1
ATOM 1379 N N . CYS A 1 182 ? 4.298 -7.913 17.464 1.00 87.75 182 CYS A N 1
ATOM 1380 C CA . CYS A 1 182 ? 3.959 -8.511 16.169 1.00 87.75 182 CYS A CA 1
ATOM 1381 C C . CYS A 1 182 ? 3.698 -10.018 16.284 1.00 87.75 182 CYS A C 1
ATOM 1383 O O . CYS A 1 182 ? 4.306 -10.702 17.113 1.00 87.75 182 CYS A O 1
ATOM 1385 N N . PHE A 1 183 ? 2.834 -10.539 15.412 1.00 90.25 183 PHE A N 1
ATOM 1386 C CA . PHE A 1 183 ? 2.472 -11.953 15.379 1.00 90.25 183 PHE A CA 1
ATOM 1387 C C . PHE A 1 183 ? 3.132 -12.679 14.205 1.00 90.25 183 PHE A C 1
ATOM 1389 O O . PHE A 1 183 ? 3.206 -12.167 13.086 1.00 90.25 183 PHE A O 1
ATOM 1396 N N . TYR A 1 184 ? 3.586 -13.901 14.465 1.00 90.00 184 TYR A N 1
ATOM 1397 C CA . TYR A 1 184 ? 4.156 -14.805 13.472 1.00 90.00 184 TYR A CA 1
ATOM 1398 C C . TYR A 1 184 ? 3.408 -16.129 13.505 1.00 90.00 184 TYR A C 1
ATOM 1400 O O . TYR A 1 184 ? 3.202 -16.694 14.579 1.00 90.00 184 TYR A O 1
ATOM 1408 N N . ASP A 1 185 ? 3.032 -16.660 12.347 1.00 89.81 185 ASP A N 1
ATOM 1409 C CA . ASP A 1 185 ? 2.586 -18.045 12.281 1.00 89.81 185 ASP A CA 1
ATOM 1410 C C . ASP A 1 185 ? 3.763 -18.999 12.565 1.00 89.81 185 ASP A C 1
ATOM 1412 O O . ASP A 1 185 ? 4.944 -18.625 12.579 1.00 89.81 185 ASP A O 1
ATOM 1416 N N . ARG A 1 186 ? 3.436 -20.272 12.797 1.00 87.38 186 ARG A N 1
ATOM 1417 C CA . ARG A 1 186 ? 4.435 -21.295 13.119 1.00 87.38 186 ARG A CA 1
ATOM 1418 C C . ARG A 1 186 ? 5.487 -21.450 12.020 1.00 87.38 186 ARG A C 1
ATOM 1420 O O . ARG A 1 186 ? 6.650 -21.684 12.332 1.00 87.38 186 ARG A O 1
ATOM 1427 N N . ASN A 1 187 ? 5.106 -21.343 10.752 1.00 89.44 187 ASN A N 1
ATOM 1428 C CA . ASN A 1 187 ? 6.036 -21.620 9.667 1.00 89.44 187 ASN A CA 1
ATOM 1429 C C . ASN A 1 187 ? 6.956 -20.430 9.406 1.00 89.44 187 ASN A C 1
ATOM 1431 O O . ASN A 1 187 ? 8.153 -20.633 9.190 1.00 89.44 187 ASN A O 1
ATOM 1435 N N . CYS A 1 188 ? 6.446 -19.196 9.454 1.00 91.44 188 CYS A N 1
ATOM 1436 C CA . CYS A 1 188 ? 7.288 -18.030 9.219 1.00 91.44 188 CYS A CA 1
ATOM 1437 C C . CYS A 1 188 ? 8.263 -17.778 10.367 1.00 91.44 188 CYS A C 1
ATOM 1439 O O . CYS A 1 188 ? 9.388 -17.371 10.087 1.00 91.44 188 CYS A O 1
ATOM 1441 N N . ILE A 1 189 ? 7.909 -18.076 11.627 1.00 89.56 189 ILE A N 1
ATOM 1442 C CA . ILE A 1 189 ? 8.877 -17.938 12.728 1.00 89.56 189 ILE A CA 1
ATOM 1443 C C . ILE A 1 189 ? 10.031 -18.943 12.608 1.00 89.56 189 ILE A C 1
ATOM 1445 O O . ILE A 1 189 ? 11.183 -18.575 12.817 1.00 89.56 189 ILE A O 1
ATOM 1449 N N . ILE A 1 190 ? 9.757 -20.186 12.192 1.00 88.88 190 ILE A N 1
ATOM 1450 C CA . ILE A 1 190 ? 10.807 -21.186 11.940 1.00 88.88 190 ILE A CA 1
ATOM 1451 C C . ILE A 1 190 ? 11.708 -20.713 10.796 1.00 88.88 190 ILE A C 1
ATOM 1453 O O . ILE A 1 190 ? 12.924 -20.663 10.956 1.00 88.88 190 ILE A O 1
ATOM 1457 N N . LYS A 1 191 ? 11.113 -20.287 9.673 1.00 89.81 191 LYS A N 1
ATOM 1458 C CA . LYS A 1 191 ? 11.856 -19.758 8.519 1.00 89.81 191 LYS A CA 1
ATOM 1459 C C . LYS A 1 191 ? 12.698 -18.535 8.876 1.00 89.81 191 LYS A C 1
ATOM 1461 O O . LYS A 1 191 ? 13.794 -18.400 8.344 1.00 89.81 191 LYS A O 1
ATOM 1466 N N . LEU A 1 192 ? 12.204 -17.656 9.750 1.00 89.94 192 LEU A N 1
ATOM 1467 C CA . LEU A 1 192 ? 12.949 -16.490 10.219 1.00 89.94 192 LEU A CA 1
ATOM 1468 C C . LEU A 1 192 ? 14.219 -16.918 10.958 1.00 89.94 192 LEU A C 1
ATOM 1470 O O . LEU A 1 192 ? 15.291 -16.409 10.654 1.00 89.94 192 LEU A O 1
ATOM 1474 N N . PHE A 1 193 ? 14.110 -17.882 11.877 1.00 87.50 193 PHE A N 1
ATOM 1475 C CA . PHE A 1 193 ? 15.270 -18.413 12.593 1.00 87.50 193 PHE A CA 1
ATOM 1476 C C . PHE A 1 193 ? 16.243 -19.133 11.658 1.00 87.50 193 PHE A C 1
ATOM 1478 O O . PHE A 1 193 ? 17.440 -18.899 11.758 1.00 87.50 193 PHE A O 1
ATOM 1485 N N . THR A 1 194 ? 15.759 -19.944 10.714 1.00 86.69 194 THR A N 1
ATOM 1486 C CA . THR A 1 194 ? 16.626 -20.609 9.729 1.00 86.69 194 THR A CA 1
ATOM 1487 C C . THR A 1 194 ? 17.381 -19.594 8.868 1.00 86.69 194 THR A C 1
ATOM 1489 O O . THR A 1 194 ? 18.601 -19.659 8.777 1.00 86.69 194 THR A O 1
ATOM 1492 N N . LYS A 1 195 ? 16.687 -18.592 8.313 1.00 85.94 195 LYS A N 1
ATOM 1493 C CA . LYS A 1 195 ? 17.324 -17.545 7.500 1.00 85.94 195 LYS A CA 1
ATOM 1494 C C . LYS A 1 195 ? 18.318 -16.705 8.293 1.00 85.94 195 LYS A C 1
ATOM 1496 O O . LYS A 1 195 ? 19.389 -16.417 7.783 1.00 85.94 195 LYS A O 1
ATOM 1501 N N . ALA A 1 196 ? 17.980 -16.337 9.529 1.00 85.31 196 ALA A N 1
ATOM 1502 C CA . ALA A 1 196 ? 18.882 -15.584 10.398 1.00 85.31 196 ALA A CA 1
ATOM 1503 C C . ALA A 1 196 ? 20.139 -16.376 10.766 1.00 85.31 196 ALA A C 1
ATOM 1505 O O . ALA A 1 196 ? 21.147 -15.792 11.139 1.00 85.31 196 ALA A O 1
ATOM 1506 N N . MET A 1 197 ? 20.081 -17.704 10.692 1.00 80.12 197 MET A N 1
ATOM 1507 C CA . MET A 1 197 ? 21.258 -18.536 10.859 1.00 80.12 197 MET A CA 1
ATOM 1508 C C . MET A 1 197 ? 22.077 -18.608 9.580 1.00 80.12 197 MET A C 1
ATOM 1510 O O . MET A 1 197 ? 23.295 -18.571 9.676 1.00 80.12 197 MET A O 1
ATOM 1514 N N . ASP A 1 198 ? 21.456 -18.723 8.409 1.00 82.19 198 ASP A N 1
ATOM 1515 C CA . ASP A 1 198 ? 22.178 -18.794 7.134 1.00 82.19 198 ASP A CA 1
ATOM 1516 C C . ASP A 1 198 ? 22.838 -17.460 6.759 1.00 82.19 198 ASP A C 1
ATOM 1518 O O . ASP A 1 198 ? 23.958 -17.448 6.251 1.00 82.19 198 ASP A O 1
ATOM 1522 N N . ASP A 1 199 ? 22.166 -16.345 7.044 1.00 79.38 199 ASP A N 1
ATOM 1523 C CA . ASP A 1 199 ? 22.639 -14.996 6.754 1.00 79.38 199 ASP A CA 1
ATOM 1524 C C . ASP A 1 199 ? 23.191 -14.324 8.017 1.00 79.38 199 ASP A C 1
ATOM 1526 O O . ASP A 1 199 ? 22.448 -13.882 8.898 1.00 79.38 199 ASP A O 1
ATOM 1530 N N . GLU A 1 200 ? 24.518 -14.203 8.074 1.00 75.06 200 GLU A N 1
ATOM 1531 C CA . GLU A 1 200 ? 25.242 -13.565 9.173 1.00 75.06 200 GLU A CA 1
ATOM 1532 C C . GLU A 1 200 ? 24.804 -12.115 9.439 1.00 75.06 200 GLU A C 1
ATOM 1534 O O . GLU A 1 200 ? 24.919 -11.626 10.563 1.00 75.06 200 GLU A O 1
ATOM 1539 N N . SER A 1 201 ? 24.265 -11.416 8.435 1.00 78.88 201 SER A N 1
ATOM 1540 C CA . SER A 1 201 ? 23.777 -10.042 8.597 1.00 78.88 201 SER A CA 1
ATOM 1541 C C . SER A 1 201 ? 22.454 -9.955 9.368 1.00 78.88 201 SER A C 1
ATOM 1543 O O . SER A 1 201 ? 22.132 -8.909 9.937 1.00 78.88 201 SER A O 1
ATOM 1545 N N . MET A 1 202 ? 21.695 -11.054 9.407 1.00 78.38 202 MET A N 1
ATOM 1546 C CA . MET A 1 202 ? 20.385 -11.154 10.054 1.00 78.38 202 MET A CA 1
ATOM 1547 C C . MET A 1 202 ? 20.455 -11.813 11.437 1.00 78.38 202 MET A C 1
ATOM 1549 O O . MET A 1 202 ? 19.426 -11.955 12.104 1.00 78.38 202 MET A O 1
ATOM 1553 N N . PHE A 1 203 ? 21.655 -12.193 11.884 1.00 77.50 203 PHE A N 1
ATOM 1554 C CA . PHE A 1 203 ? 21.897 -12.727 13.216 1.00 77.50 203 PHE A CA 1
ATOM 1555 C C . PHE A 1 203 ? 22.218 -11.593 14.211 1.00 77.50 203 PHE A C 1
ATOM 1557 O O . PHE A 1 203 ? 23.074 -10.751 13.934 1.00 77.50 203 PHE A O 1
ATOM 1564 N N . PRO A 1 204 ? 21.587 -11.541 15.399 1.00 82.75 204 PRO A N 1
ATOM 1565 C CA . PRO A 1 204 ? 20.497 -12.389 15.884 1.00 82.75 204 PRO A CA 1
ATOM 1566 C C . PRO A 1 204 ? 19.135 -12.010 15.266 1.00 82.75 204 PRO A C 1
ATOM 1568 O O . PRO A 1 204 ? 18.929 -10.839 14.933 1.00 82.75 204 PRO A O 1
ATOM 1571 N N . PRO A 1 205 ? 18.170 -12.950 15.188 1.00 85.81 205 PRO A N 1
ATOM 1572 C CA . PRO A 1 205 ? 16.834 -12.696 14.656 1.00 85.81 205 PRO A CA 1
ATOM 1573 C C . PRO A 1 205 ? 16.118 -11.611 15.467 1.00 85.81 205 PRO A C 1
ATOM 1575 O O . PRO A 1 205 ? 15.947 -11.710 16.687 1.00 85.81 205 PRO A O 1
ATOM 1578 N N . ARG A 1 206 ? 15.674 -10.565 14.770 1.00 86.88 206 ARG A N 1
ATOM 1579 C CA . ARG A 1 206 ? 14.990 -9.403 15.349 1.00 86.88 206 ARG A CA 1
ATOM 1580 C C . ARG A 1 206 ? 13.594 -9.252 14.756 1.00 86.88 206 ARG A C 1
ATOM 1582 O O . ARG A 1 206 ? 13.384 -9.478 13.569 1.00 86.88 206 ARG A O 1
ATOM 1589 N N . CYS A 1 207 ? 12.657 -8.814 15.589 1.00 86.44 207 CYS A N 1
ATOM 1590 C CA . CYS A 1 207 ? 11.392 -8.235 15.155 1.00 86.44 207 CYS A CA 1
ATOM 1591 C C . CYS A 1 207 ? 11.469 -6.722 15.348 1.00 86.44 207 CYS A C 1
ATOM 1593 O O . CYS A 1 207 ? 11.650 -6.263 16.479 1.00 86.44 207 CYS A O 1
ATOM 1595 N N . CYS A 1 208 ? 11.298 -5.951 14.273 1.00 83.56 208 CYS A N 1
ATOM 1596 C CA . CYS A 1 208 ? 11.429 -4.492 14.280 1.00 83.56 208 CYS A CA 1
ATOM 1597 C C . CYS A 1 208 ? 12.799 -4.062 14.840 1.00 83.56 208 CYS A C 1
ATOM 1599 O O . CYS A 1 208 ? 13.792 -4.057 14.121 1.00 83.56 208 CYS A O 1
ATOM 1601 N N . THR A 1 209 ? 12.867 -3.751 16.134 1.00 81.38 209 THR A N 1
ATOM 1602 C CA . THR A 1 209 ? 14.082 -3.334 16.847 1.00 81.38 209 THR A CA 1
ATOM 1603 C C . THR A 1 209 ? 14.452 -4.251 18.015 1.00 81.38 209 THR A C 1
ATOM 1605 O O . THR A 1 209 ? 15.501 -4.056 18.627 1.00 81.38 209 THR A O 1
ATOM 1608 N N . GLN A 1 210 ? 13.629 -5.256 18.333 1.00 84.44 210 GLN A N 1
ATOM 1609 C CA . GLN A 1 210 ? 13.810 -6.130 19.493 1.00 84.4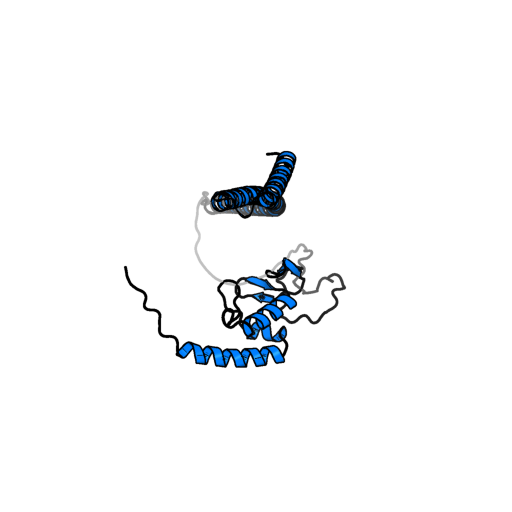4 210 GLN A CA 1
ATOM 1610 C C . GLN A 1 210 ? 14.293 -7.518 19.069 1.00 84.44 210 GLN A C 1
ATOM 1612 O O . GLN A 1 210 ? 13.772 -8.110 18.123 1.00 84.44 210 GLN A O 1
ATOM 1617 N N . ILE A 1 211 ? 15.290 -8.045 19.781 1.00 85.12 211 ILE A N 1
ATOM 1618 C CA . ILE A 1 211 ? 15.791 -9.408 19.575 1.00 85.12 211 ILE A CA 1
ATOM 1619 C C . ILE A 1 211 ? 14.715 -10.394 20.024 1.00 85.12 211 ILE A C 1
ATOM 1621 O O . ILE A 1 211 ? 14.114 -10.222 21.085 1.00 85.12 211 ILE A O 1
ATOM 1625 N N . ILE A 1 212 ? 14.478 -11.427 19.220 1.00 86.19 212 ILE A N 1
ATOM 1626 C CA . ILE A 1 212 ? 13.555 -12.501 19.569 1.00 86.19 212 ILE A CA 1
ATOM 1627 C C . ILE A 1 212 ? 14.321 -13.514 20.433 1.00 86.19 212 ILE A C 1
ATOM 1629 O O . ILE A 1 212 ? 15.216 -14.190 19.920 1.00 86.19 212 ILE A O 1
ATOM 1633 N N . PRO A 1 213 ? 14.014 -13.639 21.738 1.00 82.12 213 PRO A N 1
ATOM 1634 C CA . PRO A 1 213 ? 14.754 -14.528 22.622 1.00 82.12 213 PRO A CA 1
ATOM 1635 C C . PRO A 1 213 ? 14.474 -15.987 22.265 1.00 82.12 213 PRO A C 1
ATOM 1637 O O . PRO A 1 213 ? 13.326 -16.437 22.263 1.00 82.12 213 PRO A O 1
ATOM 1640 N N . LEU A 1 214 ? 15.546 -16.744 22.030 1.00 80.81 214 LEU A N 1
ATOM 1641 C CA . LEU A 1 214 ? 15.499 -18.158 21.651 1.00 80.81 214 LEU A CA 1
ATOM 1642 C C . LEU A 1 214 ? 14.621 -18.978 22.613 1.00 80.81 214 LEU A C 1
ATOM 1644 O O . LEU A 1 214 ? 13.850 -19.828 22.179 1.00 80.81 214 LEU A O 1
ATOM 1648 N N . ASP A 1 215 ? 14.690 -18.676 23.914 1.00 77.94 215 ASP A N 1
ATOM 1649 C CA . ASP A 1 215 ? 13.963 -19.355 24.994 1.00 77.94 215 ASP A CA 1
ATOM 1650 C C . ASP A 1 215 ? 12.449 -19.377 24.802 1.00 77.94 215 ASP A C 1
ATOM 1652 O O . ASP A 1 215 ? 11.808 -20.378 25.122 1.00 77.94 215 ASP A O 1
ATOM 1656 N N . GLN A 1 216 ? 11.885 -18.309 24.235 1.00 76.06 216 GLN A N 1
ATOM 1657 C CA . GLN A 1 216 ? 10.456 -18.244 23.957 1.00 76.06 216 GLN A CA 1
ATOM 1658 C C . GLN A 1 216 ? 10.079 -19.100 22.751 1.00 76.06 216 GLN A C 1
ATOM 1660 O O . GLN A 1 216 ? 8.993 -19.660 22.724 1.00 76.06 216 GLN A O 1
ATOM 1665 N N . VAL A 1 217 ? 10.970 -19.251 21.771 1.00 79.75 217 VAL A N 1
ATOM 1666 C CA . VAL A 1 217 ? 10.682 -19.946 20.506 1.00 79.75 217 VAL A CA 1
ATOM 1667 C C . VAL A 1 217 ? 11.097 -21.424 20.547 1.00 79.75 217 VAL A C 1
ATOM 1669 O O . VAL A 1 217 ? 10.677 -22.206 19.696 1.00 79.75 217 VAL A O 1
ATOM 1672 N N . ARG A 1 218 ? 11.839 -21.854 21.582 1.00 79.75 218 ARG A N 1
ATOM 1673 C CA . ARG A 1 218 ? 12.234 -23.256 21.834 1.00 79.75 218 ARG A CA 1
ATOM 1674 C C . ARG A 1 218 ? 11.122 -24.297 21.627 1.00 79.75 218 ARG A C 1
ATOM 1676 O O . ARG A 1 218 ? 11.417 -25.306 21.002 1.00 79.75 218 ARG A O 1
ATOM 1683 N N . PRO A 1 219 ? 9.874 -24.125 22.110 1.00 78.62 219 PRO A N 1
ATOM 1684 C CA . PRO A 1 219 ? 8.836 -25.139 21.902 1.00 78.62 219 PRO A CA 1
ATOM 1685 C C . PRO A 1 219 ? 8.276 -25.170 20.470 1.00 78.62 219 PRO A C 1
ATOM 1687 O O . PRO A 1 219 ? 7.505 -26.068 20.138 1.00 78.62 219 PRO A O 1
ATOM 1690 N N . ILE A 1 220 ? 8.619 -24.188 19.632 1.00 79.88 220 ILE A N 1
ATOM 1691 C CA . ILE A 1 220 ? 8.186 -24.093 18.234 1.00 79.88 220 ILE A CA 1
ATOM 1692 C C . ILE A 1 220 ? 9.268 -24.633 17.289 1.00 79.88 220 ILE A C 1
ATOM 1694 O O . ILE A 1 220 ? 8.939 -25.275 16.288 1.00 79.88 220 ILE A O 1
ATOM 1698 N N . LEU A 1 221 ? 10.541 -24.381 17.610 1.00 81.62 221 LEU A N 1
ATOM 1699 C CA . LEU A 1 221 ? 11.705 -24.823 16.842 1.00 81.62 221 LEU A CA 1
ATOM 1700 C C . LEU A 1 221 ? 12.009 -26.312 17.080 1.00 81.62 221 LEU A C 1
ATOM 1702 O O . LEU A 1 221 ? 11.819 -26.841 18.173 1.00 81.62 221 LEU A O 1
ATOM 1706 N N . SER A 1 222 ? 12.527 -26.996 16.059 1.00 80.56 222 SER A N 1
ATOM 1707 C CA . SER A 1 222 ? 13.062 -28.357 16.203 1.00 80.56 222 SER A CA 1
ATOM 1708 C C . SER A 1 222 ? 14.351 -28.364 17.033 1.00 80.56 222 SER A C 1
ATOM 1710 O O . SER A 1 222 ? 15.125 -27.407 16.984 1.00 80.56 222 SER A O 1
ATOM 1712 N N . SER A 1 223 ? 14.636 -29.472 17.722 1.00 75.50 223 SER A N 1
ATOM 1713 C CA . SER A 1 223 ? 15.851 -29.644 18.536 1.00 75.50 223 SER A CA 1
ATOM 1714 C C . SER A 1 223 ? 17.151 -29.406 17.763 1.00 75.50 223 SER A C 1
ATOM 1716 O O . SER A 1 223 ? 18.080 -28.827 18.322 1.00 75.50 223 SER A O 1
ATOM 1718 N N . GLU A 1 224 ? 17.198 -29.803 16.489 1.00 77.62 224 GLU A N 1
ATOM 1719 C CA . GLU A 1 224 ? 18.349 -29.590 15.601 1.00 77.62 224 GLU A CA 1
ATOM 1720 C C . GLU A 1 224 ? 18.619 -28.094 15.400 1.00 77.62 224 GLU A C 1
ATOM 1722 O O . GLU A 1 224 ? 19.703 -27.622 15.736 1.00 77.62 224 GLU A O 1
ATOM 1727 N N . LEU A 1 225 ? 17.598 -27.328 14.988 1.00 79.12 225 LEU A N 1
ATOM 1728 C CA . LEU A 1 225 ? 17.686 -25.869 14.825 1.00 79.12 225 LEU A CA 1
ATOM 1729 C C . LEU A 1 225 ? 18.173 -25.157 16.096 1.00 79.12 225 LEU A C 1
ATOM 1731 O O . LEU A 1 225 ? 19.007 -24.257 16.015 1.00 79.12 225 LEU A O 1
ATOM 1735 N N . ILE A 1 226 ? 17.702 -25.577 17.275 1.00 81.50 226 ILE A N 1
ATOM 1736 C CA . ILE A 1 226 ? 18.113 -24.987 18.560 1.00 81.50 226 ILE A CA 1
ATOM 1737 C C . ILE A 1 226 ? 19.603 -25.234 18.836 1.00 81.50 226 ILE A C 1
ATOM 1739 O O . ILE A 1 226 ? 20.287 -24.336 19.328 1.00 81.50 226 ILE A O 1
ATOM 1743 N N . GLN A 1 227 ? 20.116 -26.434 18.544 1.00 79.38 227 GLN A N 1
ATOM 1744 C CA . GLN A 1 227 ? 21.537 -26.748 18.728 1.00 79.38 227 GLN A CA 1
ATOM 1745 C C . GLN A 1 227 ? 22.412 -25.924 17.788 1.00 79.38 227 GLN A C 1
ATOM 1747 O O . GLN A 1 227 ? 23.360 -25.282 18.239 1.00 79.38 227 GLN A O 1
ATOM 1752 N N . THR A 1 228 ? 22.050 -25.878 16.507 1.00 78.75 228 THR A N 1
ATOM 1753 C CA . THR A 1 228 ? 22.781 -25.094 15.510 1.00 78.75 228 THR A CA 1
ATOM 1754 C C . THR A 1 228 ? 22.742 -23.596 15.821 1.00 78.75 228 THR A C 1
ATOM 1756 O O . THR A 1 228 ? 23.741 -22.909 15.628 1.00 78.75 228 THR A O 1
ATOM 1759 N N . PHE A 1 229 ? 21.633 -23.079 16.367 1.00 82.12 229 PHE A N 1
ATOM 1760 C CA . PHE A 1 229 ? 21.542 -21.671 16.754 1.00 82.12 229 PHE A CA 1
ATOM 1761 C C . PHE A 1 229 ? 22.488 -21.360 17.913 1.00 82.12 229 PHE A C 1
ATOM 1763 O O . PHE A 1 229 ? 23.210 -20.374 17.853 1.00 82.12 229 PHE A O 1
ATOM 1770 N N . LYS A 1 230 ? 22.534 -22.216 18.943 1.00 79.81 230 LYS A N 1
ATOM 1771 C CA . LYS A 1 230 ? 23.457 -22.043 20.077 1.00 79.81 230 LYS A CA 1
ATOM 1772 C C . LYS A 1 230 ? 24.921 -22.091 19.650 1.00 79.81 230 LYS A C 1
ATOM 1774 O O . LYS A 1 230 ? 25.732 -21.348 20.190 1.00 79.81 230 LYS A O 1
ATOM 1779 N N . GLN A 1 231 ? 25.261 -22.945 18.685 1.00 79.38 231 GLN A N 1
ATOM 1780 C CA . GLN A 1 231 ? 26.612 -22.995 18.131 1.00 79.38 231 GLN A CA 1
ATOM 1781 C C . GLN A 1 231 ? 26.963 -21.678 17.422 1.00 79.38 231 GLN A C 1
ATOM 1783 O O . GLN A 1 231 ? 27.967 -21.053 17.763 1.00 79.38 231 GLN A O 1
ATOM 1788 N N . LYS A 1 232 ? 26.088 -21.191 16.530 1.00 77.44 232 LYS A N 1
ATOM 1789 C CA . LYS A 1 232 ? 26.293 -19.897 15.858 1.00 77.44 232 LYS A CA 1
ATOM 1790 C C . LYS A 1 232 ? 26.309 -18.718 16.829 1.00 77.44 232 LYS A C 1
ATOM 1792 O O . LYS A 1 232 ? 27.097 -17.801 16.651 1.00 77.44 232 LYS A O 1
ATOM 1797 N N . GLU A 1 233 ? 25.510 -18.756 17.892 1.00 79.12 233 GLU A N 1
ATOM 1798 C CA . GLU A 1 233 ? 25.514 -17.738 18.947 1.00 79.12 233 GLU A CA 1
ATOM 1799 C C . GLU A 1 233 ? 26.891 -17.630 19.620 1.00 79.12 233 GLU A C 1
ATOM 1801 O O . GLU A 1 233 ? 27.395 -16.524 19.806 1.00 79.12 233 GLU A O 1
ATOM 1806 N N . THR A 1 234 ? 27.552 -18.760 19.907 1.00 73.06 234 THR A N 1
ATOM 1807 C CA . THR A 1 234 ? 28.918 -18.741 20.459 1.00 73.06 234 THR A CA 1
ATOM 1808 C C . THR A 1 234 ? 29.953 -18.193 19.476 1.00 73.06 234 THR A C 1
ATOM 1810 O O . THR A 1 234 ? 30.833 -17.433 19.884 1.00 73.06 234 THR A O 1
ATOM 1813 N N . GLU A 1 235 ? 29.824 -18.512 18.186 1.00 74.75 235 GLU A N 1
ATOM 1814 C CA . GLU A 1 235 ? 30.705 -18.004 17.128 1.00 74.75 235 GLU A CA 1
ATOM 1815 C C . GLU A 1 235 ? 30.536 -16.484 16.959 1.00 74.75 235 GLU A C 1
ATOM 1817 O O . GLU A 1 235 ? 31.523 -15.746 16.984 1.00 74.75 235 GLU A O 1
ATOM 1822 N N . PHE A 1 236 ? 29.293 -15.994 16.926 1.00 66.88 236 PHE A N 1
ATOM 1823 C CA . PHE A 1 236 ? 28.979 -14.568 16.827 1.00 66.88 236 PHE A CA 1
ATOM 1824 C C . PHE A 1 236 ? 29.493 -13.763 18.015 1.00 66.88 236 PHE A C 1
ATOM 1826 O O . PHE A 1 236 ? 30.205 -12.778 17.814 1.00 66.88 236 PHE A O 1
ATOM 1833 N N . ILE A 1 237 ? 29.206 -14.212 19.241 1.00 64.69 237 ILE A N 1
ATOM 1834 C CA . ILE A 1 237 ? 29.672 -13.543 20.462 1.00 64.69 237 ILE A CA 1
ATOM 1835 C C . ILE A 1 237 ? 31.205 -13.499 20.493 1.00 64.69 237 ILE A C 1
ATOM 1837 O O . ILE A 1 237 ? 31.783 -12.483 20.876 1.00 64.69 237 ILE A O 1
ATOM 1841 N N . SER A 1 238 ? 31.881 -14.564 20.044 1.00 61.56 238 SER A N 1
ATOM 1842 C CA . SER A 1 238 ? 33.347 -14.584 19.977 1.00 61.56 238 SER A CA 1
ATOM 1843 C C . SER A 1 238 ? 33.922 -13.647 18.901 1.00 61.56 238 SER A C 1
ATOM 1845 O O . SER A 1 238 ? 34.990 -13.072 19.104 1.00 61.56 238 SER A O 1
ATOM 1847 N N . SER A 1 239 ? 33.205 -13.432 17.791 1.00 56.53 239 SER A N 1
ATOM 1848 C CA . SER A 1 239 ? 33.626 -12.557 16.683 1.00 56.53 239 SER A CA 1
ATOM 1849 C C . SER A 1 239 ? 33.371 -11.059 16.930 1.00 56.53 239 SER A C 1
ATOM 1851 O O . SER A 1 239 ? 34.070 -10.207 16.377 1.00 56.53 239 SER A O 1
ATOM 1853 N N . GLU A 1 240 ? 32.406 -10.713 17.790 1.00 50.78 240 GLU A N 1
ATOM 1854 C CA . GLU A 1 240 ? 32.042 -9.324 18.105 1.00 50.78 240 GLU A CA 1
ATOM 1855 C C . GLU A 1 240 ? 33.065 -8.640 19.035 1.00 50.78 240 GLU A C 1
ATOM 1857 O O . GLU A 1 240 ? 33.208 -7.418 19.013 1.00 50.78 240 GLU A O 1
ATOM 1862 N N . VAL A 1 241 ? 33.880 -9.421 19.758 1.00 52.81 241 VAL A N 1
ATOM 1863 C CA . VAL A 1 241 ? 34.995 -8.925 20.593 1.00 52.81 241 VAL A CA 1
ATOM 1864 C C . VAL A 1 241 ? 36.113 -8.274 19.757 1.00 52.81 241 VAL A C 1
ATOM 1866 O O . VAL A 1 241 ? 36.889 -7.477 20.283 1.00 52.81 241 VAL A O 1
ATOM 1869 N N . GLN A 1 242 ? 36.178 -8.529 18.444 1.00 47.16 242 GLN A N 1
ATOM 1870 C CA . GLN A 1 242 ? 37.252 -8.022 17.580 1.00 47.16 242 GLN A CA 1
ATOM 1871 C C . GLN A 1 242 ? 36.906 -6.739 16.802 1.00 47.16 242 GLN A C 1
ATOM 1873 O O . GLN A 1 242 ? 37.733 -6.264 16.020 1.00 47.16 242 GLN A O 1
ATOM 1878 N N . ARG A 1 243 ? 35.707 -6.160 16.968 1.00 42.28 243 ARG A N 1
ATOM 1879 C CA . ARG A 1 243 ? 35.289 -4.979 16.193 1.00 42.28 243 ARG A CA 1
ATOM 1880 C C . ARG A 1 243 ? 35.578 -3.689 16.990 1.00 42.28 243 ARG A C 1
ATOM 1882 O O . ARG A 1 243 ? 34.882 -3.431 17.970 1.00 42.28 243 ARG A O 1
ATOM 1889 N N . PRO A 1 244 ? 36.586 -2.869 16.619 1.00 41.41 244 PRO A N 1
ATOM 1890 C CA . PRO A 1 244 ? 36.876 -1.635 17.345 1.00 41.41 244 PRO A CA 1
ATOM 1891 C C . PRO A 1 244 ? 35.700 -0.646 17.231 1.00 41.41 244 PRO A C 1
ATOM 1893 O O . PRO A 1 244 ? 35.015 -0.621 16.200 1.00 41.41 244 PRO A O 1
ATOM 1896 N N . PRO A 1 245 ? 35.449 0.173 18.269 1.00 42.78 245 PRO A N 1
ATOM 1897 C CA . PRO A 1 245 ? 34.357 1.137 18.264 1.00 42.78 245 PRO A CA 1
ATOM 1898 C C . PRO A 1 245 ? 34.578 2.164 17.148 1.00 42.78 245 PRO A C 1
ATOM 1900 O O . PRO A 1 245 ? 35.631 2.792 17.066 1.00 42.78 245 PRO A O 1
ATOM 1903 N N . LYS A 1 246 ? 33.575 2.339 16.278 1.00 49.75 246 LYS A N 1
ATOM 1904 C CA . LYS A 1 246 ? 33.545 3.445 15.314 1.00 49.75 246 LYS A CA 1
ATOM 1905 C C . LYS A 1 246 ? 33.492 4.753 16.102 1.00 49.75 246 LYS A C 1
ATOM 1907 O O . LYS A 1 246 ? 32.472 5.058 16.716 1.00 49.75 246 LYS A O 1
ATOM 1912 N N . GLU A 1 247 ? 34.597 5.493 16.095 1.00 42.88 247 GLU A N 1
ATOM 1913 C CA . GLU A 1 247 ? 34.691 6.832 16.668 1.00 42.88 247 GLU A CA 1
ATOM 1914 C C . GLU A 1 247 ? 33.615 7.739 16.057 1.00 42.88 247 GLU A C 1
ATOM 1916 O O . GLU A 1 247 ? 33.563 7.971 14.847 1.00 42.88 247 GLU A O 1
ATOM 1921 N N . ALA A 1 248 ? 32.730 8.239 16.917 1.00 45.34 248 ALA A N 1
ATOM 1922 C CA . ALA A 1 248 ? 31.813 9.311 16.587 1.00 45.34 248 ALA A CA 1
ATOM 1923 C C . ALA A 1 248 ? 32.624 10.604 16.431 1.00 45.34 248 ALA A C 1
ATOM 1925 O O . ALA A 1 248 ? 33.237 11.077 17.387 1.00 45.34 248 ALA A O 1
ATOM 1926 N N . LYS A 1 249 ? 32.628 11.172 15.224 1.00 37.59 249 LYS A N 1
ATOM 1927 C CA . LYS A 1 249 ? 33.178 12.502 14.958 1.00 37.59 249 LYS A CA 1
ATOM 1928 C C . LYS A 1 249 ? 32.219 13.555 15.548 1.00 37.59 249 LYS A C 1
ATOM 1930 O O . LYS A 1 249 ? 31.060 13.573 15.130 1.00 37.59 249 LYS A O 1
ATOM 1935 N N . PRO A 1 250 ? 32.644 14.384 16.521 1.00 55.47 250 PRO A N 1
ATOM 1936 C CA . PRO A 1 250 ? 31.818 15.466 17.056 1.00 55.47 250 PRO A CA 1
ATOM 1937 C C . PRO A 1 250 ? 31.775 16.667 16.082 1.00 55.47 250 PRO A C 1
ATOM 1939 O O . PRO A 1 250 ? 32.588 16.699 15.152 1.00 55.47 250 PRO A O 1
ATOM 1942 N N . PRO A 1 251 ? 30.804 17.591 16.255 1.00 63.25 251 PRO A N 1
ATOM 1943 C CA . PRO A 1 251 ? 30.434 18.616 15.269 1.00 63.25 251 PRO A CA 1
ATOM 1944 C C . PRO A 1 251 ? 31.519 19.657 14.982 1.00 63.25 251 PRO A C 1
ATOM 1946 O O . PRO A 1 251 ? 32.276 20.009 15.916 1.00 63.25 251 PRO A O 1
#

pLDDT: mean 76.28, std 19.92, range [34.0, 98.12]